Protein AF-A0A0T6UU77-F1 (afdb_monomer)

pLDDT: mean 70.63, std 15.79, range [31.64, 93.19]

Sequence (180 aa):
MKIDFDSFIAPESPDTALQSQDQANPRKPVRFTFSHCALWAVAMLSLTLNFYMLFDHSAARQIRLIEQHVKTLEKASSQQQLSLIYQEKLLASQHAAQLDSLFERKEYPDSNAQLGLMLREQEQDLRNIMATLKESMSEISNMIPGPRNWVSHYAEQLDGIERNSRNRDQALRKWETQAH

Solvent-accessible surface area (backbone atoms only — not comparable to full-atom values): 10847 Å² total; per-residue (Å²): 134,88,83,83,88,87,88,83,88,85,83,88,85,89,86,80,88,79,89,80,92,87,89,83,84,96,82,85,76,78,66,68,60,55,55,53,52,54,54,50,50,54,52,50,52,50,50,51,51,54,49,50,56,55,49,54,59,47,52,56,48,50,53,53,49,52,52,49,50,51,54,51,51,52,50,51,51,53,53,50,51,52,51,49,54,51,50,52,52,52,49,52,51,51,54,51,51,53,53,48,60,75,64,62,72,79,75,87,61,95,40,71,59,52,47,35,51,51,55,41,50,50,42,49,52,52,48,52,50,52,53,52,50,54,49,52,53,51,54,51,56,74,73,48,94,72,89,64,65,63,58,59,60,50,48,56,50,51,55,49,52,47,52,52,38,54,54,49,42,55,50,39,55,51,48,42,67,70,75,112

Foldseek 3Di:
DDDDDDDDDDDDDDDDDDDDDDDDDDDDDDPVVVVVVVVVVVVVVVVVVVVCVVVVVVVVVVVVVVVVVVVVVVVVVVVVVVVVVVVVVVVVVVVVVVVVVLVPDDDDDPALLVVLVNLLSNLVVLLVVLVVVLVVLVVVLVVDPDDSVVSVVVNVVSVVSNVVSVVVNVVSVVSSVVRD

Secondary structure (DSSP, 8-state):
-----------------------------THHHHHHHHHHHHHHHHHHHHHHHHHHHHHHHHHHHHHHHHHHHHHHHHHHHHHHHHHHHHHHHHHHHHHHHHH------SSHHHHHHHHHHHHHHHHHHHHHHHHHHHHHHHHS-S--HHHHHHHHHHHHHHHHHHHHHHHHHHHHHH--

Mean predicted aligned error: 20.21 Å

Structure (mmCIF, N/CA/C/O backbone):
data_AF-A0A0T6UU77-F1
#
_entry.id   AF-A0A0T6UU77-F1
#
loop_
_atom_site.group_PDB
_atom_site.id
_atom_site.type_symbol
_atom_site.label_atom_id
_atom_site.label_alt_id
_atom_site.label_comp_id
_atom_site.label_asym_id
_atom_site.label_entity_id
_atom_site.label_seq_id
_atom_site.pdbx_PDB_ins_code
_atom_site.Cartn_x
_atom_site.Cartn_y
_atom_site.Cartn_z
_atom_site.occupancy
_atom_site.B_iso_or_equiv
_atom_site.auth_seq_id
_atom_site.auth_comp_id
_atom_site.auth_asym_id
_atom_site.auth_atom_id
_atom_site.pdbx_PDB_model_num
ATOM 1 N N . MET A 1 1 ? 51.530 -25.548 -146.954 1.00 34.62 1 MET A N 1
ATOM 2 C CA . MET A 1 1 ? 52.450 -26.392 -147.744 1.00 34.62 1 MET A CA 1
ATOM 3 C C . MET A 1 1 ? 53.736 -25.610 -147.931 1.00 34.62 1 MET A C 1
ATOM 5 O O . MET A 1 1 ? 53.658 -24.631 -148.649 1.00 34.62 1 MET A O 1
ATOM 9 N N . LYS A 1 2 ? 54.833 -26.072 -147.297 1.00 31.64 2 LYS A N 1
ATOM 10 C CA . LYS A 1 2 ? 56.260 -25.778 -147.575 1.00 31.64 2 LYS A CA 1
ATOM 11 C C . LYS A 1 2 ? 56.702 -24.294 -147.529 1.00 31.64 2 LYS A C 1
ATOM 13 O O . LYS A 1 2 ? 56.009 -23.439 -148.037 1.00 31.64 2 LYS A O 1
ATOM 18 N N . ILE A 1 3 ? 57.851 -23.890 -147.006 1.00 32.62 3 ILE A N 1
ATOM 19 C CA . ILE A 1 3 ? 59.009 -24.530 -146.376 1.00 32.62 3 ILE A CA 1
ATOM 20 C C . ILE A 1 3 ? 59.643 -23.452 -145.487 1.00 32.62 3 ILE A C 1
ATOM 22 O O . ILE A 1 3 ? 59.443 -22.256 -145.679 1.00 32.62 3 ILE A O 1
ATOM 26 N N . ASP A 1 4 ? 60.352 -23.970 -144.508 1.00 36.16 4 ASP A N 1
ATOM 27 C CA . ASP A 1 4 ? 61.040 -23.357 -143.394 1.00 36.16 4 ASP A CA 1
ATOM 28 C C . ASP A 1 4 ? 62.448 -22.840 -143.776 1.00 36.16 4 ASP A C 1
ATOM 30 O O . ASP A 1 4 ? 62.993 -23.239 -144.805 1.00 36.16 4 ASP A O 1
ATOM 34 N N . PHE A 1 5 ? 63.031 -22.056 -142.864 1.00 38.69 5 PHE A N 1
ATOM 35 C CA . PHE A 1 5 ? 64.439 -21.633 -142.759 1.00 38.69 5 PHE A CA 1
ATOM 36 C C . PHE A 1 5 ? 65.022 -20.654 -143.793 1.00 38.69 5 PHE A C 1
ATOM 38 O O . PHE A 1 5 ? 65.359 -21.018 -144.913 1.00 38.69 5 PHE A O 1
ATOM 45 N N . ASP A 1 6 ? 65.367 -19.459 -143.302 1.00 38.28 6 ASP A N 1
ATOM 46 C CA . ASP A 1 6 ? 66.783 -19.095 -143.329 1.00 38.28 6 ASP A CA 1
ATOM 47 C C . ASP A 1 6 ? 67.203 -18.341 -142.062 1.00 38.28 6 ASP A C 1
ATOM 49 O O . ASP A 1 6 ? 66.540 -17.431 -141.562 1.00 38.28 6 ASP A O 1
ATOM 53 N N . SER A 1 7 ? 68.305 -18.826 -141.514 1.00 42.12 7 SER A N 1
ATOM 54 C CA . SER A 1 7 ? 68.944 -18.469 -140.258 1.00 42.12 7 SER A CA 1
ATOM 55 C C . SER A 1 7 ? 69.817 -17.224 -140.392 1.00 42.12 7 SER A C 1
ATOM 57 O O . SER A 1 7 ? 70.650 -17.158 -141.294 1.00 42.12 7 SER A O 1
ATOM 59 N N . PHE A 1 8 ? 69.752 -16.313 -139.419 1.00 37.84 8 PHE A N 1
ATOM 60 C CA . PHE A 1 8 ? 70.871 -15.412 -139.142 1.00 37.84 8 PHE A CA 1
ATOM 61 C C . PHE A 1 8 ? 71.102 -15.287 -137.632 1.00 37.84 8 PHE A C 1
ATOM 63 O O . PHE A 1 8 ? 70.247 -14.821 -136.883 1.00 37.84 8 PHE A O 1
ATOM 70 N N . ILE A 1 9 ? 72.267 -15.774 -137.208 1.00 39.44 9 ILE A N 1
ATOM 71 C CA . ILE A 1 9 ? 72.810 -15.760 -135.848 1.00 39.44 9 ILE A CA 1
ATOM 72 C C . ILE A 1 9 ? 73.635 -14.485 -135.656 1.00 39.44 9 ILE A C 1
ATOM 74 O O . ILE A 1 9 ? 74.506 -14.228 -136.481 1.00 39.44 9 ILE A O 1
ATOM 78 N N . ALA A 1 10 ? 73.441 -13.779 -134.535 1.00 42.88 10 ALA A N 1
ATOM 79 C CA . ALA A 1 10 ? 74.496 -13.146 -133.717 1.00 42.88 10 ALA A CA 1
ATOM 80 C C . ALA A 1 10 ? 73.892 -12.686 -132.352 1.00 42.88 10 ALA A C 1
ATOM 82 O O . ALA A 1 10 ? 72.670 -12.591 -132.262 1.00 42.88 10 ALA A O 1
ATOM 83 N N . PRO A 1 11 ? 74.676 -12.449 -131.278 1.00 46.34 11 PRO A N 1
ATOM 84 C CA . PRO A 1 11 ? 74.674 -13.319 -130.097 1.00 46.34 11 PRO A CA 1
ATOM 85 C C . PRO A 1 11 ? 74.434 -12.604 -128.744 1.00 46.34 11 PRO A C 1
ATOM 87 O O . PRO A 1 11 ? 74.362 -11.384 -128.667 1.00 46.34 11 PRO A O 1
ATOM 90 N N . GLU A 1 1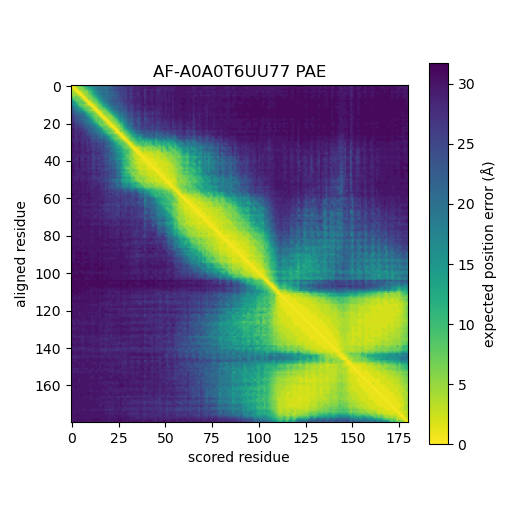2 ? 74.317 -13.434 -127.698 1.00 39.22 12 GLU A N 1
ATOM 91 C CA . GLU A 1 12 ? 74.636 -13.232 -126.268 1.00 39.22 12 GLU A CA 1
ATOM 92 C C . GLU A 1 12 ? 74.696 -11.813 -125.660 1.00 39.22 12 GLU A C 1
ATOM 94 O O . GLU A 1 12 ? 75.600 -11.030 -125.938 1.00 39.22 12 GLU A O 1
ATOM 99 N N . SER A 1 13 ? 73.910 -11.611 -124.593 1.00 41.72 13 SER A N 1
ATOM 100 C CA . SER A 1 13 ? 74.505 -11.278 -123.288 1.00 41.72 13 SER A CA 1
ATOM 101 C C . SER A 1 13 ? 73.659 -11.850 -122.133 1.00 41.72 13 SER A C 1
ATOM 103 O O . SER A 1 13 ? 72.434 -11.693 -122.163 1.00 41.72 13 SER A O 1
ATOM 105 N N . PRO A 1 14 ? 74.282 -12.507 -121.141 1.00 48.31 14 PRO A N 1
ATOM 106 C CA . PRO A 1 14 ? 73.631 -13.298 -120.102 1.00 48.31 14 PRO A CA 1
ATOM 107 C C . PRO A 1 14 ? 73.307 -12.451 -118.861 1.00 48.31 14 PRO A C 1
ATOM 109 O O . PRO A 1 14 ? 73.893 -11.396 -118.655 1.00 48.31 14 PRO A O 1
ATOM 112 N N . ASP A 1 15 ? 72.368 -12.901 -118.029 1.00 41.53 15 ASP A N 1
ATOM 113 C CA . ASP A 1 15 ? 72.713 -13.336 -116.668 1.00 41.53 15 ASP A CA 1
ATOM 114 C C . ASP A 1 15 ? 71.462 -13.685 -115.862 1.00 41.53 15 ASP A C 1
ATOM 116 O O . ASP A 1 15 ? 70.587 -12.879 -115.550 1.00 41.53 15 ASP A O 1
ATOM 120 N N . THR A 1 16 ? 71.402 -14.972 -115.552 1.00 44.19 16 THR A N 1
ATOM 121 C CA . THR A 1 16 ? 70.469 -15.598 -114.628 1.00 44.19 16 THR A CA 1
ATOM 122 C C . THR A 1 16 ? 71.122 -15.648 -113.248 1.00 44.19 16 THR A C 1
ATOM 124 O O . THR A 1 16 ? 72.329 -15.849 -113.156 1.00 44.19 16 THR A O 1
ATOM 127 N N . ALA A 1 17 ? 70.278 -15.638 -112.211 1.00 38.66 17 ALA A N 1
ATOM 128 C CA . ALA A 1 17 ? 70.557 -16.056 -110.830 1.00 38.66 17 ALA A CA 1
ATOM 129 C C . ALA A 1 17 ? 71.191 -14.956 -109.948 1.00 38.66 17 ALA A C 1
ATOM 131 O O . ALA A 1 17 ? 72.124 -14.275 -110.337 1.00 38.66 17 ALA A O 1
ATOM 132 N N . LEU A 1 18 ? 70.689 -14.681 -108.740 1.00 38.16 18 LEU A N 1
ATOM 133 C CA . LEU A 1 18 ? 70.597 -15.598 -107.600 1.00 38.16 18 LEU A CA 1
ATOM 134 C C . LEU A 1 18 ? 69.744 -14.993 -106.457 1.00 38.16 18 LEU A C 1
ATOM 136 O O . LEU A 1 18 ? 69.872 -13.807 -106.188 1.00 38.16 18 LEU A O 1
ATOM 140 N N . GLN A 1 19 ? 68.977 -15.862 -105.771 1.00 38.06 19 GLN A N 1
ATOM 141 C CA . GLN A 1 19 ? 68.774 -15.971 -104.299 1.00 38.06 19 GLN A CA 1
ATOM 142 C C . GLN A 1 19 ? 68.352 -14.718 -103.498 1.00 38.06 19 GLN A C 1
ATOM 144 O O . GLN A 1 19 ? 68.988 -13.681 -103.554 1.00 38.06 19 GLN A O 1
ATOM 149 N N . SER A 1 20 ? 67.323 -14.759 -102.645 1.00 41.25 20 SER A N 1
ATOM 150 C CA . SER A 1 20 ? 67.238 -15.553 -101.399 1.00 41.25 20 SER A CA 1
ATOM 151 C C . SER A 1 20 ? 65.799 -15.443 -100.827 1.00 41.25 20 SER A C 1
ATOM 153 O O . SER A 1 20 ? 65.168 -14.396 -100.912 1.00 41.25 20 SER A O 1
ATOM 155 N N . GLN A 1 21 ? 65.121 -16.543 -100.481 1.00 39.16 21 GLN A N 1
ATOM 156 C CA . GLN A 1 21 ? 65.063 -17.133 -99.131 1.00 39.16 21 GLN A CA 1
ATOM 157 C C . GLN A 1 21 ? 64.520 -16.171 -98.052 1.00 39.16 21 GLN A C 1
ATOM 159 O O . GLN A 1 21 ? 65.270 -15.325 -97.591 1.00 39.16 21 GLN A O 1
ATOM 164 N N . ASP A 1 22 ? 63.269 -16.357 -97.596 1.00 38.34 22 ASP A N 1
ATOM 165 C CA . ASP A 1 22 ? 63.012 -16.697 -96.182 1.00 38.34 22 ASP A CA 1
ATOM 166 C C . ASP A 1 22 ? 61.560 -17.159 -95.908 1.00 38.34 22 ASP A C 1
ATOM 168 O O . ASP A 1 22 ? 60.586 -16.573 -96.383 1.00 38.34 22 ASP A O 1
ATOM 172 N N . GLN A 1 23 ? 61.428 -18.220 -95.110 1.00 48.94 23 GLN A N 1
ATOM 173 C CA . GLN A 1 23 ? 60.185 -18.709 -94.504 1.00 48.94 23 GLN A CA 1
ATOM 174 C C . GLN A 1 23 ? 60.008 -18.047 -93.127 1.00 48.94 23 GLN A C 1
ATOM 176 O O . GLN A 1 23 ? 60.933 -18.129 -92.333 1.00 48.94 23 GLN A O 1
ATOM 181 N N . ALA A 1 24 ? 58.816 -17.547 -92.757 1.00 40.00 24 ALA A N 1
ATOM 182 C CA . ALA A 1 24 ? 58.363 -17.546 -91.347 1.00 40.00 24 ALA A CA 1
ATOM 183 C C . ALA A 1 24 ? 56.887 -17.119 -91.139 1.00 40.00 24 ALA A C 1
ATOM 185 O O . ALA A 1 24 ? 56.533 -15.948 -91.214 1.00 40.00 24 ALA A O 1
ATOM 186 N N . ASN A 1 25 ? 56.052 -18.115 -90.820 1.00 46.31 25 ASN A N 1
ATOM 187 C CA . ASN A 1 25 ? 55.058 -18.212 -89.729 1.00 46.31 25 ASN A CA 1
ATOM 188 C C . ASN A 1 25 ? 54.521 -16.920 -89.022 1.00 46.31 25 ASN A C 1
ATOM 190 O O . ASN A 1 25 ? 55.306 -16.125 -88.499 1.00 46.31 25 ASN A O 1
ATOM 194 N N . PRO A 1 26 ? 53.184 -16.762 -88.858 1.00 55.62 26 PRO A N 1
ATOM 195 C CA . PRO A 1 26 ? 52.558 -15.611 -88.195 1.00 55.62 26 PRO A CA 1
ATOM 196 C C . PRO A 1 26 ? 52.521 -15.716 -86.660 1.00 55.62 26 PRO A C 1
ATOM 198 O O . PRO A 1 26 ? 51.692 -16.435 -86.110 1.00 55.62 26 PRO A O 1
ATOM 201 N N . ARG A 1 27 ? 53.320 -14.924 -85.928 1.00 62.09 27 ARG A N 1
ATOM 202 C CA . ARG A 1 27 ? 53.072 -14.634 -84.493 1.00 62.09 27 ARG A CA 1
ATOM 203 C C . ARG A 1 27 ? 53.611 -13.267 -84.060 1.00 62.09 27 ARG A C 1
ATOM 205 O O . ARG A 1 27 ? 54.805 -13.145 -83.812 1.00 62.09 27 ARG A O 1
ATOM 212 N N . LYS A 1 28 ? 52.732 -12.267 -83.882 1.00 59.84 28 LYS A N 1
ATOM 213 C CA . LYS A 1 28 ? 52.983 -10.996 -83.153 1.00 59.84 28 LYS A CA 1
ATOM 214 C C . LYS A 1 28 ? 51.654 -10.444 -82.566 1.00 59.84 28 LYS A C 1
ATOM 216 O O . LYS A 1 28 ? 50.607 -10.730 -83.131 1.00 59.84 28 LYS A O 1
ATOM 221 N N . PRO A 1 29 ? 51.655 -9.692 -81.442 1.00 52.53 29 PRO A N 1
ATOM 222 C CA . PRO A 1 29 ? 51.768 -10.270 -80.100 1.00 52.53 29 PRO A CA 1
ATOM 223 C C . PRO A 1 29 ? 50.729 -9.708 -79.098 1.00 52.53 29 PRO A C 1
ATOM 225 O O . PRO A 1 29 ? 50.110 -8.670 -79.306 1.00 52.53 29 PRO A O 1
ATOM 228 N N . VAL A 1 30 ? 50.639 -10.384 -77.953 1.00 58.47 30 VAL A N 1
ATOM 229 C CA . VAL A 1 30 ? 49.822 -10.229 -76.724 1.00 58.47 30 VAL A CA 1
ATOM 230 C C . VAL A 1 30 ? 49.786 -8.812 -76.082 1.00 58.47 30 VAL A C 1
ATOM 232 O O . VAL A 1 30 ? 49.357 -8.639 -74.952 1.00 58.47 30 VAL A O 1
ATOM 235 N N . ARG A 1 31 ? 50.213 -7.742 -76.757 1.00 54.16 31 ARG A N 1
ATOM 236 C CA . ARG A 1 31 ? 50.354 -6.393 -76.170 1.00 54.16 31 ARG A CA 1
ATOM 237 C C . ARG A 1 31 ? 49.028 -5.658 -75.935 1.00 54.16 31 ARG A C 1
ATOM 239 O O . ARG A 1 31 ? 48.959 -4.829 -75.035 1.00 54.16 31 ARG A O 1
ATOM 246 N N . PHE A 1 32 ? 47.975 -5.973 -76.691 1.00 53.31 32 PHE A N 1
ATOM 247 C CA . PHE A 1 32 ? 46.676 -5.302 -76.546 1.00 53.31 32 PHE A CA 1
ATOM 248 C C . PHE A 1 32 ? 45.855 -5.823 -75.354 1.00 53.31 32 PHE A C 1
ATOM 250 O O . PHE A 1 32 ? 45.154 -5.050 -74.704 1.00 53.31 32 PHE A O 1
ATOM 257 N N . THR A 1 33 ? 45.977 -7.108 -75.008 1.00 60.84 33 THR A N 1
ATOM 258 C CA . THR A 1 33 ? 45.209 -7.722 -73.910 1.00 60.84 33 THR A CA 1
ATOM 259 C C . THR A 1 33 ? 45.733 -7.320 -72.530 1.00 60.84 33 THR A C 1
ATOM 261 O O . THR A 1 33 ? 44.936 -7.075 -71.625 1.00 60.84 33 THR A O 1
ATOM 264 N N . PHE A 1 34 ? 47.052 -7.154 -72.368 1.00 59.59 34 PHE A N 1
ATOM 265 C CA . PHE A 1 34 ? 47.638 -6.688 -71.103 1.00 59.59 34 PHE A CA 1
ATOM 266 C C . PHE A 1 34 ? 47.212 -5.259 -70.736 1.00 59.59 34 PHE A C 1
ATOM 268 O O . PHE A 1 34 ? 46.945 -4.986 -69.568 1.00 59.59 34 PHE A O 1
ATOM 275 N N . SER A 1 35 ? 47.090 -4.361 -71.720 1.00 64.94 35 SER A N 1
ATOM 276 C CA . SER A 1 35 ? 46.669 -2.972 -71.479 1.00 64.94 35 SER A CA 1
ATOM 277 C C . SER A 1 35 ? 45.224 -2.880 -70.976 1.00 64.94 35 SER A C 1
ATOM 279 O O . SER A 1 35 ? 44.948 -2.155 -70.021 1.00 64.94 35 SER A O 1
ATOM 281 N N . HIS A 1 36 ? 44.315 -3.671 -71.548 1.00 70.19 36 HIS A N 1
ATOM 282 C CA . HIS A 1 36 ? 42.921 -3.710 -71.104 1.00 70.19 36 HIS A CA 1
ATOM 283 C C . HIS A 1 36 ? 42.794 -4.316 -69.701 1.00 70.19 36 HIS A C 1
ATOM 285 O O . HIS A 1 36 ? 42.026 -3.813 -68.886 1.00 70.19 36 HIS A O 1
ATOM 291 N N . CYS A 1 37 ? 43.585 -5.344 -69.383 1.00 77.06 37 CYS A N 1
ATOM 292 C CA . CYS A 1 37 ? 43.590 -5.956 -68.054 1.00 77.06 37 CYS A CA 1
ATOM 293 C C . CYS A 1 37 ? 44.054 -4.969 -66.966 1.00 77.06 37 CYS A C 1
ATOM 295 O O . CYS A 1 37 ? 43.445 -4.887 -65.901 1.00 77.06 37 CYS A O 1
ATOM 297 N N . ALA A 1 38 ? 45.072 -4.153 -67.260 1.00 78.31 38 ALA A N 1
ATOM 298 C CA . ALA A 1 38 ? 45.536 -3.111 -66.345 1.00 78.31 38 ALA A CA 1
ATOM 299 C C . ALA A 1 38 ? 44.460 -2.039 -66.083 1.00 78.31 38 ALA A C 1
ATOM 301 O O . ALA A 1 38 ? 44.263 -1.636 -64.938 1.00 78.31 38 ALA A O 1
ATOM 302 N N . LEU A 1 39 ? 43.716 -1.621 -67.114 1.00 79.38 39 LEU A N 1
ATOM 303 C CA . LEU A 1 39 ? 42.614 -0.664 -66.960 1.00 79.38 39 LEU A CA 1
ATOM 304 C C . LEU A 1 39 ? 41.456 -1.235 -66.129 1.00 79.38 39 LEU A C 1
ATOM 306 O O . LEU A 1 39 ? 40.939 -0.549 -65.248 1.00 79.38 39 LEU A O 1
ATOM 310 N N . TRP A 1 40 ? 41.091 -2.500 -66.347 1.00 82.75 40 TRP A N 1
ATOM 311 C CA . TRP A 1 40 ? 40.072 -3.178 -65.541 1.00 82.75 40 TRP A CA 1
ATOM 312 C C . TRP A 1 40 ? 40.493 -3.348 -64.079 1.00 82.75 40 TRP A C 1
ATOM 314 O O . TRP A 1 40 ? 39.669 -3.157 -63.186 1.00 82.75 40 TRP A O 1
ATOM 324 N N . ALA A 1 41 ? 41.768 -3.644 -63.818 1.00 84.38 41 ALA A N 1
ATOM 325 C CA . ALA A 1 41 ? 42.291 -3.754 -62.460 1.00 84.38 41 ALA A CA 1
ATOM 326 C C . ALA A 1 41 ? 42.212 -2.417 -61.704 1.00 84.38 41 ALA A C 1
ATOM 328 O O . ALA A 1 41 ? 41.773 -2.388 -60.557 1.00 84.38 41 ALA A O 1
ATOM 329 N N . VAL A 1 42 ? 42.562 -1.301 -62.355 1.00 84.81 42 VAL A N 1
ATOM 330 C CA . VAL A 1 42 ? 42.453 0.042 -61.759 1.00 84.81 42 VAL A CA 1
ATOM 331 C C . VAL A 1 42 ? 40.992 0.427 -61.516 1.00 84.81 42 VAL A C 1
ATOM 333 O O . VAL A 1 42 ? 40.670 0.955 -60.452 1.00 84.81 42 VAL A O 1
ATOM 336 N N . ALA A 1 43 ? 40.093 0.125 -62.457 1.00 82.75 43 ALA A N 1
ATOM 337 C CA . ALA A 1 43 ? 38.665 0.385 -62.295 1.00 82.75 43 ALA A CA 1
ATOM 338 C C . ALA A 1 43 ? 38.068 -0.417 -61.125 1.00 82.75 43 ALA A C 1
ATOM 340 O O . ALA A 1 43 ? 37.369 0.151 -60.288 1.00 82.75 43 ALA A O 1
ATOM 341 N N . MET A 1 44 ? 38.401 -1.708 -61.012 1.00 85.38 44 MET A N 1
ATOM 342 C CA . MET A 1 44 ? 37.966 -2.557 -59.898 1.00 85.38 44 MET A CA 1
ATOM 343 C C . MET A 1 44 ? 38.526 -2.081 -58.562 1.00 85.38 44 MET A C 1
ATOM 345 O O . MET A 1 44 ? 37.784 -2.016 -57.589 1.00 85.38 44 MET A O 1
ATOM 349 N N . LEU A 1 45 ? 39.802 -1.692 -58.517 1.00 83.50 45 LEU A N 1
ATOM 350 C CA . LEU A 1 45 ? 40.418 -1.143 -57.311 1.00 83.50 45 LEU A CA 1
ATOM 351 C C . LEU A 1 45 ? 39.748 0.175 -56.886 1.00 83.50 45 LEU A C 1
ATOM 353 O O . LEU A 1 45 ? 39.509 0.399 -55.705 1.00 83.50 45 LEU A O 1
ATOM 357 N N . SER A 1 46 ? 39.395 1.035 -57.844 1.00 79.31 46 SER A N 1
ATOM 358 C CA . SER A 1 46 ? 38.671 2.279 -57.571 1.00 79.31 46 SER A CA 1
ATOM 359 C C . SER A 1 46 ? 37.254 2.014 -57.054 1.00 79.31 46 SER A C 1
ATOM 361 O O . SER A 1 46 ? 36.831 2.641 -56.083 1.00 79.31 46 SER A O 1
ATOM 363 N N . LEU A 1 47 ? 36.532 1.055 -57.644 1.00 79.12 47 LEU A N 1
ATOM 364 C CA . LEU A 1 47 ? 35.203 0.652 -57.179 1.00 79.12 47 LEU A CA 1
ATOM 365 C C . LEU A 1 47 ? 35.245 0.033 -55.780 1.00 79.12 47 LEU A C 1
ATOM 367 O O . LEU A 1 47 ? 34.407 0.383 -54.954 1.00 79.12 47 LEU A O 1
ATOM 371 N N . THR A 1 48 ? 36.213 -0.835 -55.482 1.00 79.25 48 THR A N 1
ATOM 372 C CA . THR A 1 48 ? 36.327 -1.462 -54.157 1.00 79.25 48 THR A CA 1
ATOM 373 C C . THR A 1 48 ? 36.717 -0.455 -53.080 1.00 79.25 48 THR A C 1
ATOM 375 O O . THR A 1 48 ? 36.122 -0.482 -52.007 1.00 79.25 48 THR A O 1
ATOM 378 N N . LEU A 1 49 ? 37.626 0.485 -53.364 1.00 77.50 49 LEU A N 1
ATOM 379 C CA . LEU A 1 49 ? 37.965 1.575 -52.440 1.00 77.50 49 LEU A CA 1
ATOM 380 C C . LEU A 1 49 ? 36.780 2.507 -52.179 1.00 77.50 49 LEU A C 1
ATOM 382 O O . LEU A 1 49 ? 36.508 2.838 -51.025 1.00 77.50 49 LEU A O 1
ATOM 386 N N . ASN A 1 50 ? 36.053 2.904 -53.229 1.00 75.00 50 ASN A N 1
A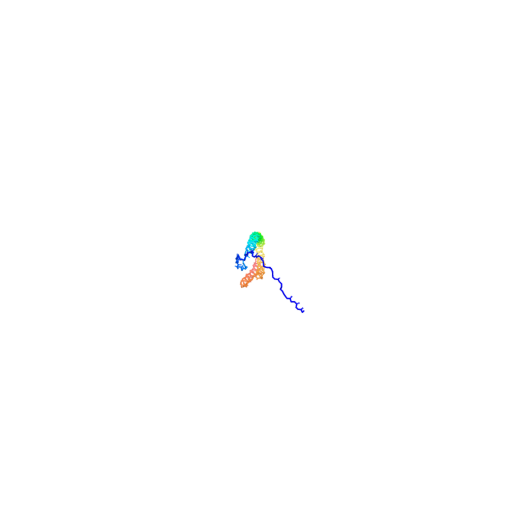TOM 387 C CA . ASN A 1 50 ? 34.856 3.730 -53.076 1.00 75.00 50 ASN A CA 1
ATOM 388 C C . ASN A 1 50 ? 33.766 2.988 -52.292 1.00 75.00 50 ASN A C 1
ATOM 390 O O . ASN A 1 50 ? 33.169 3.565 -51.388 1.00 75.00 50 ASN A O 1
ATOM 394 N N . PHE A 1 51 ? 33.540 1.705 -52.581 1.00 75.31 51 PHE A N 1
ATOM 395 C CA . PHE A 1 51 ? 32.557 0.882 -51.878 1.00 75.31 51 PHE A CA 1
ATOM 396 C C . PHE A 1 51 ? 32.927 0.685 -50.403 1.00 75.31 51 PHE A C 1
ATOM 398 O O . PHE A 1 51 ? 32.068 0.844 -49.540 1.00 75.31 51 PHE A O 1
ATOM 405 N N . TYR A 1 52 ? 34.203 0.424 -50.102 1.00 76.56 52 TYR A N 1
ATOM 406 C CA . TYR A 1 52 ? 34.711 0.279 -48.737 1.00 76.56 52 TYR A CA 1
ATOM 407 C C . TYR A 1 52 ? 34.547 1.575 -47.932 1.00 76.56 52 TYR A C 1
ATOM 409 O O . TYR A 1 52 ? 33.983 1.548 -46.844 1.00 76.56 52 TYR A O 1
ATOM 417 N N . MET A 1 53 ? 34.938 2.725 -48.494 1.00 67.44 53 MET A N 1
ATOM 418 C CA . MET A 1 53 ? 34.773 4.035 -47.848 1.00 67.44 53 MET A CA 1
ATOM 419 C C . MET A 1 53 ? 33.300 4.377 -47.576 1.00 67.44 53 MET A C 1
ATOM 421 O O . MET A 1 53 ? 32.974 4.911 -46.513 1.00 67.44 53 MET A O 1
ATOM 425 N N . LEU A 1 54 ? 32.402 4.068 -48.519 1.00 65.06 54 LEU A N 1
ATOM 426 C CA . LEU A 1 54 ? 30.976 4.385 -48.404 1.00 65.06 54 LEU A CA 1
ATOM 427 C C . LEU A 1 54 ? 30.263 3.463 -47.399 1.00 65.06 54 LEU A C 1
ATOM 429 O O . LEU A 1 54 ? 29.454 3.943 -46.601 1.00 65.06 54 LEU A O 1
ATOM 433 N N . PHE A 1 55 ? 30.597 2.166 -47.387 1.00 65.25 55 PHE A N 1
ATOM 434 C CA . PHE A 1 55 ? 30.056 1.207 -46.420 1.00 65.25 55 PHE A CA 1
ATOM 435 C C . PHE A 1 55 ? 30.584 1.450 -45.004 1.00 65.25 55 PHE A C 1
ATOM 437 O O . PHE A 1 55 ? 29.774 1.509 -44.080 1.00 65.25 55 PHE A O 1
ATOM 444 N N . ASP A 1 56 ? 31.883 1.693 -44.830 1.00 65.31 56 ASP A N 1
ATOM 445 C CA . ASP A 1 56 ? 32.505 1.923 -43.517 1.00 65.31 56 ASP A CA 1
ATOM 446 C C . ASP A 1 56 ? 31.948 3.193 -42.834 1.00 65.31 56 ASP A C 1
ATOM 448 O O . ASP A 1 56 ? 31.509 3.168 -41.681 1.00 65.31 56 ASP A O 1
ATOM 452 N N . HIS A 1 57 ? 31.788 4.293 -43.586 1.00 60.47 57 HIS A N 1
ATOM 453 C CA . HIS A 1 57 ? 31.157 5.519 -43.071 1.00 60.47 57 HIS A CA 1
ATOM 454 C C . HIS A 1 57 ? 29.642 5.405 -42.837 1.00 60.47 57 HIS A C 1
ATOM 456 O O . HIS A 1 57 ? 29.078 6.198 -42.073 1.00 60.47 57 HIS A O 1
ATOM 462 N N . SER A 1 58 ? 28.945 4.497 -43.525 1.00 63.41 58 SER A N 1
ATOM 463 C CA . SER A 1 58 ? 27.499 4.296 -43.342 1.00 63.41 58 SER A CA 1
ATOM 464 C C . SER A 1 58 ? 27.196 3.380 -42.152 1.00 63.41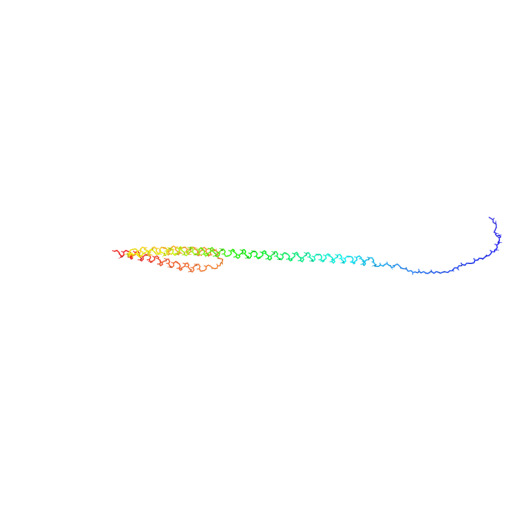 58 SER A C 1
ATOM 466 O O . SER A 1 58 ? 26.335 3.718 -41.339 1.00 63.41 58 SER A O 1
ATOM 468 N N . ALA A 1 59 ? 27.968 2.304 -41.975 1.00 64.62 59 ALA A N 1
ATOM 469 C CA . ALA A 1 59 ? 27.862 1.388 -40.845 1.00 64.62 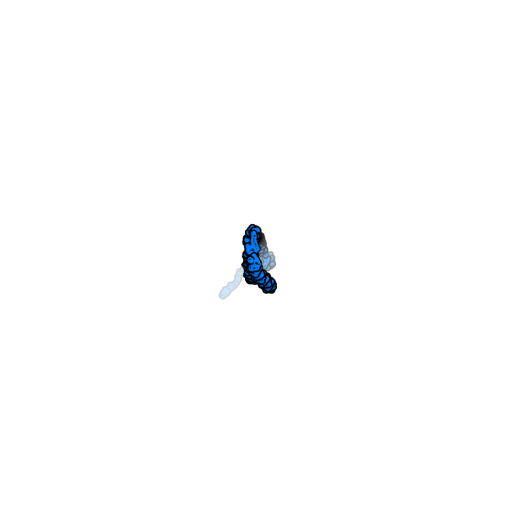59 ALA A CA 1
ATOM 470 C C . ALA A 1 59 ? 28.22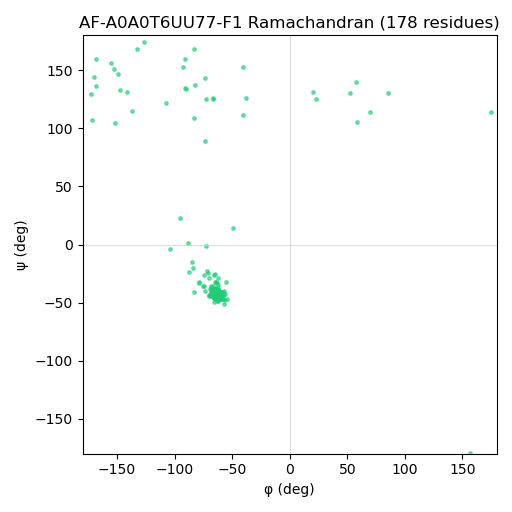9 2.088 -39.529 1.00 64.62 59 ALA A C 1
ATOM 472 O O . ALA A 1 59 ? 27.464 2.033 -38.567 1.00 64.62 59 ALA A O 1
ATOM 473 N N . ALA A 1 60 ? 29.326 2.856 -39.507 1.00 68.38 60 ALA A N 1
ATOM 474 C CA . ALA A 1 60 ? 29.710 3.639 -38.334 1.00 68.38 60 ALA A CA 1
ATOM 475 C C . ALA A 1 60 ? 28.658 4.702 -37.957 1.00 68.38 60 ALA A C 1
ATOM 477 O O . ALA A 1 60 ? 28.432 4.959 -36.773 1.00 68.38 60 ALA A O 1
ATOM 478 N N . ARG A 1 61 ? 27.974 5.310 -38.940 1.00 68.12 61 ARG A N 1
ATOM 479 C CA . ARG A 1 61 ? 26.872 6.255 -38.680 1.00 68.12 61 ARG A CA 1
ATOM 480 C C . ARG A 1 61 ? 25.630 5.567 -38.122 1.00 68.12 61 ARG A C 1
ATOM 482 O O . ARG A 1 61 ? 25.055 6.080 -37.169 1.00 68.12 61 ARG A O 1
ATOM 489 N N . GLN A 1 62 ? 25.234 4.419 -38.666 1.00 70.81 62 GLN A N 1
ATOM 490 C CA . GLN A 1 62 ? 24.080 3.668 -38.161 1.00 70.81 62 GLN A CA 1
ATOM 491 C C . GLN A 1 62 ? 24.313 3.145 -36.740 1.00 70.81 62 GLN A C 1
ATOM 493 O O . GLN A 1 62 ? 23.429 3.282 -35.900 1.00 70.81 62 GLN A O 1
ATOM 498 N N . ILE A 1 63 ? 25.515 2.641 -36.437 1.00 74.25 63 ILE A N 1
ATOM 499 C CA . ILE A 1 63 ? 25.882 2.201 -35.082 1.00 74.25 63 ILE A CA 1
ATOM 500 C C . ILE A 1 63 ? 25.782 3.367 -34.090 1.00 74.25 63 ILE A C 1
ATOM 502 O O . ILE A 1 63 ? 25.174 3.216 -33.034 1.00 74.25 63 ILE A O 1
ATOM 506 N N . ARG A 1 64 ? 26.289 4.556 -34.448 1.00 72.31 64 ARG A N 1
ATOM 507 C CA . ARG A 1 64 ? 26.180 5.758 -33.600 1.00 72.31 64 ARG A CA 1
ATOM 508 C C . ARG A 1 64 ? 24.734 6.211 -33.389 1.00 72.31 64 ARG A C 1
ATOM 510 O O . ARG A 1 64 ? 24.391 6.632 -32.290 1.00 72.31 64 ARG A O 1
ATOM 517 N N . LEU A 1 65 ? 23.890 6.122 -34.418 1.00 79.19 65 LEU A N 1
ATOM 518 C CA . LEU A 1 65 ? 22.466 6.453 -34.307 1.00 79.19 65 LEU A CA 1
ATOM 519 C C . LEU A 1 65 ? 21.734 5.469 -33.391 1.00 79.19 65 LEU A C 1
ATOM 521 O O . LEU A 1 65 ? 20.988 5.892 -32.514 1.00 79.19 65 LEU A O 1
ATOM 525 N N . ILE A 1 66 ? 21.981 4.167 -33.544 1.00 76.06 66 ILE A N 1
ATOM 526 C CA . ILE A 1 66 ? 21.404 3.133 -32.675 1.00 76.06 66 ILE A CA 1
ATOM 527 C C . ILE A 1 66 ? 21.858 3.343 -31.228 1.00 76.06 66 ILE A C 1
ATOM 529 O O . ILE A 1 66 ? 21.031 3.305 -30.323 1.00 76.06 66 ILE A O 1
ATOM 533 N N . GLU A 1 67 ? 23.138 3.639 -30.998 1.00 75.44 67 GLU A N 1
ATOM 534 C CA . GLU A 1 67 ? 23.668 3.929 -29.662 1.00 75.44 67 GLU A CA 1
ATOM 535 C C . GLU A 1 67 ? 22.999 5.163 -29.031 1.00 75.44 67 GLU A C 1
ATOM 537 O O . GLU A 1 67 ? 22.657 5.156 -27.847 1.00 75.44 67 GLU A O 1
ATOM 542 N N . GLN A 1 68 ? 22.755 6.213 -29.822 1.00 80.44 68 GLN A N 1
ATOM 543 C CA . GLN A 1 68 ? 22.006 7.386 -29.371 1.00 80.44 68 GLN A CA 1
ATOM 544 C C . GLN A 1 68 ? 20.558 7.038 -29.027 1.00 80.44 68 GLN A C 1
ATOM 546 O O . GLN A 1 68 ? 20.086 7.434 -27.963 1.00 80.44 68 GLN A O 1
ATOM 551 N N . HIS A 1 69 ? 19.874 6.263 -29.870 1.00 73.62 69 HIS A N 1
ATOM 552 C CA . HIS A 1 69 ? 18.513 5.815 -29.593 1.00 73.62 69 HIS A CA 1
ATOM 553 C C . HIS A 1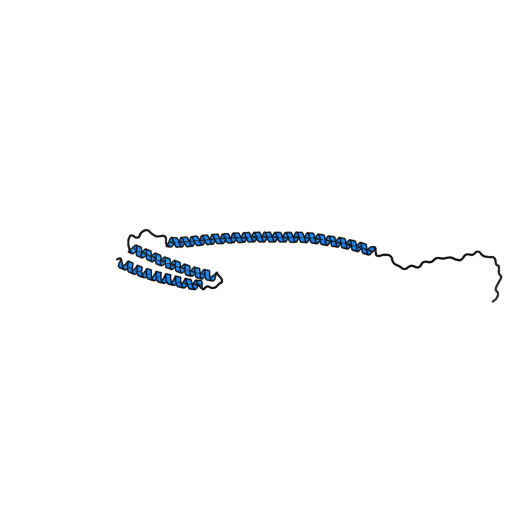 69 ? 18.445 4.971 -28.320 1.00 73.62 69 HIS A C 1
ATOM 555 O O . HIS A 1 69 ? 17.604 5.248 -27.472 1.00 73.62 69 HIS A O 1
ATOM 561 N N . VAL A 1 70 ? 19.356 4.014 -28.129 1.00 80.94 70 VAL A N 1
ATOM 562 C CA . VAL A 1 70 ? 19.425 3.200 -26.904 1.00 80.94 70 VAL A CA 1
ATOM 563 C C . VAL A 1 70 ? 19.620 4.087 -25.676 1.00 80.94 70 VAL A C 1
ATOM 565 O O . VAL A 1 70 ? 18.855 3.961 -24.727 1.00 80.94 70 VAL A O 1
ATOM 568 N N . LYS A 1 71 ? 20.544 5.055 -25.718 1.00 79.56 71 LYS A N 1
ATOM 569 C CA . LYS A 1 71 ? 20.754 6.010 -24.615 1.00 79.56 71 LYS A CA 1
ATOM 570 C C . LYS A 1 71 ? 19.516 6.862 -24.330 1.00 79.56 71 LYS A C 1
ATOM 572 O O . LYS A 1 71 ? 19.197 7.130 -23.172 1.00 79.56 71 LYS A O 1
ATOM 577 N N . THR A 1 72 ? 18.804 7.302 -25.367 1.00 80.38 72 THR A N 1
ATOM 578 C CA . THR A 1 72 ? 17.556 8.059 -25.209 1.00 80.38 72 THR A CA 1
ATOM 579 C C . THR A 1 72 ? 16.451 7.197 -24.604 1.00 80.38 72 THR A C 1
ATOM 581 O O . THR A 1 72 ? 15.769 7.659 -23.690 1.00 80.38 72 THR A O 1
ATOM 584 N N . LEU A 1 73 ? 16.293 5.954 -25.064 1.00 76.25 73 LEU A N 1
ATOM 585 C CA . LEU A 1 73 ? 15.317 5.013 -24.516 1.00 76.25 73 LEU A CA 1
ATOM 586 C C . LEU A 1 73 ? 15.643 4.636 -23.067 1.00 76.25 73 LEU A C 1
ATOM 588 O O . LEU A 1 73 ? 14.750 4.626 -22.228 1.00 76.25 73 LEU A O 1
ATOM 592 N N . GLU A 1 74 ? 16.909 4.382 -22.748 1.00 74.12 74 GLU A N 1
ATOM 593 C CA . GLU A 1 74 ? 17.368 4.058 -21.395 1.00 74.12 74 GLU A CA 1
ATOM 594 C C . GLU A 1 74 ? 17.112 5.220 -20.428 1.00 74.12 74 GLU A C 1
ATOM 596 O O . GLU A 1 74 ? 16.599 5.027 -19.321 1.00 74.12 74 GLU A O 1
ATOM 601 N N . LYS A 1 75 ? 17.372 6.454 -20.877 1.00 76.94 75 LYS A N 1
ATOM 602 C CA . LYS A 1 75 ? 17.053 7.665 -20.118 1.00 76.94 75 LYS A CA 1
ATOM 603 C C . LYS A 1 75 ? 15.547 7.830 -19.915 1.00 76.94 75 LYS A C 1
ATOM 605 O O . LYS A 1 75 ? 15.124 8.113 -18.797 1.00 76.94 75 LYS A O 1
ATOM 610 N N . ALA A 1 76 ? 14.745 7.635 -20.962 1.00 74.94 76 ALA A N 1
ATOM 611 C CA . ALA A 1 76 ? 13.289 7.714 -20.876 1.00 74.94 76 ALA A CA 1
ATOM 612 C C . ALA A 1 76 ? 12.718 6.646 -19.927 1.00 74.94 76 ALA A C 1
ATOM 614 O O . ALA A 1 76 ? 11.901 6.969 -19.069 1.00 74.94 76 ALA A O 1
ATOM 615 N N . SER A 1 77 ? 13.215 5.408 -20.007 1.00 71.12 77 SER A N 1
ATOM 616 C CA . SER A 1 77 ? 12.842 4.306 -19.114 1.00 71.12 77 SER A CA 1
ATOM 617 C C . SER A 1 77 ? 13.199 4.613 -17.659 1.00 71.12 77 SER A C 1
ATOM 619 O O . SER A 1 77 ? 12.366 4.455 -16.771 1.00 71.12 77 SER A O 1
ATOM 621 N N . SER A 1 78 ? 14.411 5.110 -17.405 1.00 72.44 78 SER A N 1
ATOM 622 C CA . SER A 1 78 ? 14.856 5.485 -16.054 1.00 72.44 78 SER A CA 1
ATOM 623 C C . SER A 1 78 ? 14.004 6.616 -15.475 1.00 72.44 78 SER A C 1
ATOM 625 O O . SER A 1 78 ? 13.613 6.593 -14.310 1.00 72.44 78 SER A O 1
ATOM 627 N N . GLN A 1 79 ? 13.667 7.602 -16.304 1.00 77.31 79 GLN A N 1
ATOM 628 C CA . GLN A 1 79 ? 12.826 8.725 -15.906 1.00 77.31 79 GLN A CA 1
ATOM 629 C C . GLN A 1 79 ? 11.381 8.286 -15.624 1.00 77.31 79 GLN A C 1
ATOM 631 O O . GLN A 1 79 ? 10.772 8.752 -14.661 1.00 77.31 79 GLN A O 1
ATOM 636 N N . GLN A 1 80 ? 10.856 7.345 -16.408 1.00 69.25 80 GLN A N 1
ATOM 637 C CA . GLN A 1 80 ? 9.541 6.758 -16.179 1.00 69.25 80 GLN A CA 1
ATOM 638 C C . GLN A 1 80 ? 9.513 5.926 -14.888 1.00 69.25 80 GLN A C 1
ATOM 640 O O . GLN A 1 80 ? 8.591 6.083 -14.090 1.00 69.25 80 GLN A O 1
ATOM 645 N N . GLN A 1 81 ? 10.548 5.126 -14.617 1.00 70.88 81 GLN A N 1
ATOM 646 C CA . GLN A 1 81 ? 10.680 4.387 -13.356 1.00 70.88 81 GLN A CA 1
ATOM 647 C C . GLN A 1 81 ? 10.708 5.322 -12.143 1.00 70.88 81 GLN A C 1
ATOM 649 O O . GLN A 1 81 ? 9.998 5.083 -11.170 1.00 70.88 81 GLN A O 1
ATOM 654 N N . LEU A 1 82 ? 11.450 6.430 -12.213 1.00 75.81 82 LEU A N 1
ATOM 655 C CA . LEU A 1 82 ? 11.467 7.427 -11.139 1.00 75.81 82 LEU A CA 1
ATOM 656 C C . LEU A 1 82 ? 10.092 8.065 -10.912 1.00 75.81 82 LEU A C 1
ATOM 658 O O . LEU A 1 82 ? 9.706 8.288 -9.766 1.00 75.81 82 LEU A O 1
ATOM 662 N N . SER A 1 83 ? 9.338 8.334 -11.982 1.00 66.12 83 SER A N 1
ATOM 663 C CA . SER A 1 83 ? 7.980 8.876 -11.861 1.00 66.12 83 SER A CA 1
ATOM 664 C C . SER A 1 83 ? 7.009 7.889 -11.204 1.00 66.12 83 SER A C 1
ATOM 666 O O . SER A 1 83 ? 6.209 8.303 -10.366 1.00 66.12 83 SER A O 1
ATOM 668 N N . LEU A 1 84 ? 7.135 6.592 -11.509 1.00 74.19 84 LEU A N 1
ATOM 669 C CA . LEU A 1 84 ? 6.346 5.532 -10.878 1.00 74.19 84 LEU A CA 1
ATOM 670 C C . LEU A 1 84 ? 6.687 5.402 -9.393 1.00 74.19 84 LEU A C 1
ATOM 672 O O . LEU A 1 84 ? 5.782 5.422 -8.567 1.00 74.19 84 LEU A O 1
ATOM 676 N N . ILE A 1 85 ? 7.977 5.387 -9.042 1.00 75.50 85 ILE A N 1
ATOM 677 C CA . ILE A 1 85 ? 8.433 5.353 -7.643 1.00 75.50 85 ILE A CA 1
ATOM 678 C C . ILE A 1 85 ? 7.908 6.568 -6.868 1.00 75.50 85 ILE A C 1
ATOM 680 O O . ILE A 1 85 ? 7.492 6.456 -5.715 1.00 75.50 85 ILE A O 1
ATOM 684 N N . TYR A 1 86 ? 7.914 7.748 -7.490 1.00 68.44 86 TYR A N 1
ATOM 685 C CA . TYR A 1 86 ? 7.395 8.960 -6.865 1.00 68.44 86 TYR A CA 1
ATOM 686 C C . TYR A 1 86 ? 5.882 8.881 -6.622 1.00 68.44 86 TYR A C 1
ATOM 688 O O . TYR A 1 86 ? 5.423 9.226 -5.534 1.00 68.44 86 TYR A O 1
ATOM 696 N N . GLN A 1 87 ? 5.115 8.394 -7.600 1.00 72.38 87 GLN A N 1
ATOM 697 C CA . GLN A 1 87 ? 3.670 8.195 -7.458 1.00 72.38 87 GLN A CA 1
ATOM 698 C C . GLN A 1 87 ? 3.332 7.133 -6.410 1.00 72.38 87 GLN A C 1
ATOM 700 O O . GLN A 1 87 ? 2.460 7.365 -5.578 1.00 72.38 87 GLN A O 1
ATOM 705 N N . GLU A 1 88 ? 4.049 6.011 -6.401 1.00 72.00 88 GLU A N 1
ATOM 706 C CA . GLU A 1 88 ? 3.883 4.939 -5.419 1.00 72.00 88 GLU A CA 1
ATOM 707 C C . GLU A 1 88 ? 4.169 5.443 -4.002 1.00 72.00 88 GLU A C 1
ATOM 709 O O . GLU A 1 88 ? 3.387 5.206 -3.084 1.00 72.00 88 GLU A O 1
ATOM 714 N N . LYS A 1 89 ? 5.227 6.245 -3.828 1.00 70.38 89 LYS A N 1
ATOM 715 C CA . LYS A 1 89 ? 5.530 6.894 -2.548 1.00 70.38 89 LYS A CA 1
ATOM 716 C C . LYS A 1 89 ? 4.425 7.860 -2.118 1.00 70.38 89 LYS A C 1
ATOM 718 O O . LYS A 1 89 ? 4.093 7.912 -0.934 1.00 70.38 89 LYS A O 1
ATOM 723 N N . LEU A 1 90 ? 3.858 8.620 -3.057 1.00 67.75 90 LEU A N 1
ATOM 724 C CA . LEU A 1 90 ? 2.768 9.552 -2.770 1.00 67.75 90 LEU A CA 1
ATOM 725 C C . LEU A 1 90 ? 1.502 8.801 -2.338 1.00 67.75 90 LEU A C 1
ATOM 727 O O . LEU A 1 90 ? 0.905 9.152 -1.324 1.00 67.75 90 LEU A O 1
ATOM 731 N N . LEU A 1 91 ? 1.137 7.735 -3.053 1.00 71.69 91 LEU A N 1
ATOM 732 C CA . LEU A 1 91 ? 0.004 6.875 -2.715 1.00 71.69 91 LEU A CA 1
ATOM 733 C C . LEU A 1 91 ? 0.211 6.197 -1.361 1.00 71.69 91 LEU A C 1
ATOM 735 O O . LEU A 1 91 ? -0.650 6.306 -0.495 1.00 71.69 91 LEU A O 1
ATOM 739 N N . ALA A 1 92 ? 1.374 5.588 -1.127 1.00 68.94 92 ALA A N 1
ATOM 740 C CA . ALA A 1 92 ? 1.705 4.980 0.158 1.00 68.94 92 ALA A CA 1
ATOM 741 C C . ALA A 1 92 ? 1.616 5.995 1.309 1.00 68.94 92 ALA A C 1
ATOM 743 O O . ALA A 1 92 ? 1.088 5.671 2.368 1.00 68.94 92 ALA A O 1
ATOM 744 N N . SER A 1 93 ? 2.068 7.238 1.096 1.00 64.00 93 SER A N 1
ATOM 745 C CA . SER A 1 93 ? 1.948 8.300 2.101 1.00 64.00 93 SER A CA 1
ATOM 746 C C . SER A 1 93 ? 0.503 8.741 2.346 1.00 64.00 93 SER A C 1
ATOM 748 O O . SER A 1 93 ? 0.144 9.004 3.488 1.00 64.00 93 SER A O 1
ATOM 750 N N . GLN A 1 94 ? -0.344 8.772 1.311 1.00 68.12 94 GLN A N 1
ATOM 751 C CA . GLN A 1 94 ? -1.768 9.079 1.464 1.00 68.12 94 GLN A CA 1
ATOM 752 C C . GLN A 1 94 ? -2.508 7.958 2.192 1.00 68.12 94 GLN A C 1
ATOM 754 O O . GLN A 1 94 ? -3.276 8.239 3.104 1.00 68.12 94 GLN A O 1
ATOM 759 N N . HIS A 1 95 ? -2.236 6.699 1.851 1.00 64.75 95 HIS A N 1
ATOM 760 C CA . HIS A 1 95 ? -2.807 5.549 2.549 1.00 64.75 95 HIS A CA 1
ATOM 761 C C . HIS A 1 95 ? -2.336 5.478 4.006 1.00 64.75 95 HIS A C 1
ATOM 763 O O . HIS A 1 95 ? -3.144 5.216 4.894 1.00 64.75 95 HIS A O 1
ATOM 769 N N . ALA A 1 96 ? -1.059 5.768 4.273 1.00 64.06 96 ALA A N 1
ATOM 770 C CA . ALA A 1 96 ? -0.533 5.856 5.632 1.00 64.06 96 ALA A CA 1
ATOM 771 C C . ALA A 1 96 ? -1.187 6.996 6.423 1.00 64.06 96 ALA A C 1
ATOM 773 O O . ALA A 1 96 ? -1.591 6.773 7.554 1.00 64.06 96 ALA A O 1
ATOM 774 N N . ALA A 1 97 ? -1.358 8.179 5.827 1.00 61.84 97 ALA A N 1
ATOM 775 C CA . ALA A 1 97 ? -2.033 9.306 6.471 1.00 61.84 97 ALA A CA 1
ATOM 776 C C . ALA A 1 97 ? -3.529 9.040 6.711 1.00 61.84 97 ALA A C 1
ATOM 778 O O . ALA A 1 97 ? -4.069 9.439 7.736 1.00 61.84 97 ALA A O 1
ATOM 779 N N . GLN A 1 98 ? -4.201 8.333 5.798 1.00 63.47 98 GLN A N 1
ATOM 780 C CA . GLN A 1 98 ? -5.579 7.883 5.99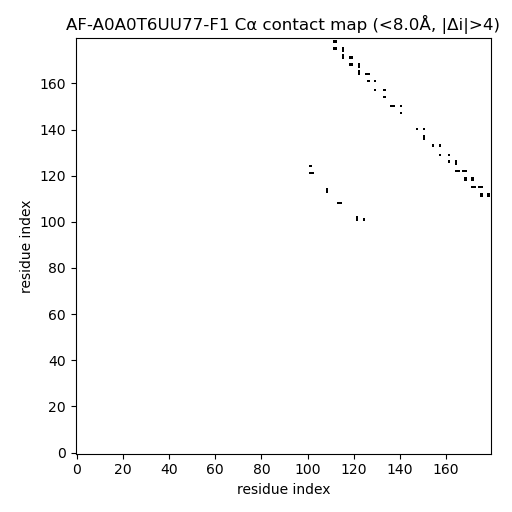9 1.00 63.47 98 GLN A CA 1
ATOM 781 C C . GLN A 1 98 ? -5.675 6.906 7.171 1.00 63.47 98 GLN A C 1
ATOM 783 O O . GLN A 1 98 ? -6.539 7.075 8.024 1.00 63.47 98 GLN A O 1
ATOM 788 N N . LEU A 1 99 ? -4.768 5.930 7.251 1.00 64.31 99 LEU A N 1
ATOM 789 C CA . LEU A 1 99 ? -4.682 5.018 8.391 1.00 64.31 99 LEU A CA 1
ATOM 790 C C . LEU A 1 99 ? -4.414 5.779 9.692 1.00 64.31 99 LEU A C 1
ATOM 792 O O . LEU A 1 99 ? -5.108 5.546 10.671 1.00 64.31 99 LEU A O 1
ATOM 796 N N . ASP A 1 100 ? -3.468 6.716 9.689 1.00 63.88 100 ASP A N 1
ATOM 797 C CA . ASP A 1 100 ? -3.121 7.515 10.867 1.00 63.88 100 ASP A CA 1
ATOM 798 C C . ASP A 1 100 ? -4.316 8.354 11.337 1.00 63.88 100 ASP A C 1
ATOM 800 O O . ASP A 1 100 ? -4.643 8.352 12.518 1.00 63.88 100 ASP A O 1
ATOM 804 N N . SER A 1 101 ? -5.072 8.946 10.405 1.00 60.34 101 SER A N 1
ATOM 805 C CA . SER A 1 101 ? -6.290 9.703 10.718 1.00 60.34 101 SER A CA 1
ATOM 806 C C . SER A 1 101 ? -7.431 8.851 11.292 1.00 60.34 101 SER A C 1
ATOM 808 O O . SER A 1 101 ? -8.244 9.369 12.052 1.00 60.34 101 SER A O 1
ATOM 810 N N . LEU A 1 102 ? -7.485 7.546 10.987 1.00 59.19 102 LEU A N 1
ATOM 811 C CA . LEU A 1 102 ? -8.421 6.611 11.634 1.00 59.19 102 LEU A CA 1
ATOM 812 C C . LEU A 1 102 ? -8.021 6.323 13.091 1.00 59.19 102 LEU A C 1
ATOM 814 O O . LEU A 1 102 ? -8.858 5.941 13.904 1.00 59.19 102 LEU A O 1
ATOM 818 N N . PHE A 1 103 ? -6.748 6.518 13.440 1.00 61.06 103 PHE A N 1
ATOM 819 C CA . PHE A 1 103 ? -6.232 6.336 14.797 1.00 61.06 103 PHE A CA 1
ATOM 820 C C . PHE A 1 103 ? -5.982 7.661 15.536 1.00 61.06 103 PHE A C 1
ATOM 822 O O . PHE A 1 103 ? -5.657 7.638 16.730 1.00 61.06 103 PHE A O 1
ATOM 829 N N . GLU A 1 104 ? -6.165 8.808 14.870 1.00 58.06 104 GLU A N 1
ATOM 830 C CA . GLU A 1 104 ? -5.944 10.142 15.425 1.00 58.06 104 GLU A CA 1
ATOM 831 C C . GLU A 1 104 ? -7.062 10.510 16.417 1.00 58.06 104 GLU A C 1
ATOM 833 O O . GLU A 1 104 ? -8.133 11.038 16.123 1.00 58.06 104 GLU A O 1
ATOM 838 N N . ARG A 1 105 ? -6.765 10.105 17.648 1.00 56.38 105 ARG A N 1
ATOM 839 C CA . ARG A 1 105 ? -7.462 10.229 18.926 1.00 56.38 105 ARG A CA 1
ATOM 840 C C . ARG A 1 105 ? -8.192 11.564 19.154 1.00 56.38 105 ARG A C 1
ATOM 842 O O . ARG A 1 105 ? -7.570 12.619 19.233 1.00 56.38 105 ARG A O 1
ATOM 849 N N . LYS A 1 106 ? -9.490 11.477 19.476 1.00 52.84 106 LYS A N 1
ATOM 850 C CA . LYS A 1 106 ? -10.196 12.489 20.282 1.00 52.84 106 LYS A CA 1
ATOM 851 C C . LYS A 1 106 ? -9.793 12.388 21.758 1.00 52.84 106 LYS A C 1
ATOM 853 O O . LYS A 1 106 ? -9.543 11.302 22.277 1.00 52.84 106 LYS A O 1
ATOM 858 N N . GLU A 1 107 ? -9.706 13.560 22.373 1.00 54.19 107 GLU A N 1
ATOM 859 C CA . GLU A 1 107 ? -9.370 13.868 23.766 1.00 54.19 107 GLU A CA 1
ATOM 860 C C . GLU A 1 107 ? -9.977 12.930 24.821 1.00 54.19 107 GLU A C 1
ATOM 862 O O . GLU A 1 107 ? -11.029 12.329 24.618 1.00 54.19 107 GLU A O 1
ATOM 867 N N . TYR A 1 108 ? -9.271 12.830 25.954 1.00 51.72 108 TYR A N 1
ATOM 868 C CA . TYR A 1 108 ? -9.560 11.974 27.106 1.00 51.72 108 TYR A CA 1
ATOM 869 C C . TYR A 1 108 ? -11.060 11.919 27.451 1.00 51.72 108 TYR A C 1
ATOM 871 O O . TYR A 1 108 ? -11.609 12.913 27.920 1.00 51.72 108 TYR A O 1
ATOM 879 N N . PRO A 1 109 ? -11.727 10.772 27.251 1.00 57.16 109 PRO A N 1
ATOM 880 C CA . PRO A 1 109 ? -13.129 10.619 27.620 1.00 57.16 109 PRO A CA 1
ATOM 881 C C . PRO A 1 109 ? -13.308 10.679 29.143 1.00 57.16 109 PRO A C 1
ATOM 883 O O . PRO A 1 109 ? -12.712 9.894 29.879 1.00 57.16 109 PRO A O 1
ATOM 886 N N . ASP A 1 110 ? -14.186 11.570 29.602 1.00 62.06 110 ASP A N 1
ATOM 887 C CA . ASP A 1 110 ? -14.499 11.811 31.022 1.00 62.06 110 ASP A CA 1
ATOM 888 C C . ASP A 1 110 ? -15.324 10.675 31.672 1.00 62.06 110 ASP A C 1
ATOM 890 O O . ASP A 1 110 ? -15.662 10.728 32.855 1.00 62.06 110 ASP A O 1
ATOM 894 N N . SER A 1 111 ? -15.693 9.634 30.914 1.00 68.94 111 SER A N 1
ATOM 895 C CA . SER A 1 111 ? -16.568 8.552 31.380 1.00 68.94 111 SER A CA 1
ATOM 896 C C . SER A 1 111 ? -16.274 7.205 30.713 1.00 68.94 111 SER A C 1
ATOM 898 O O . SER A 1 111 ? -15.963 7.131 29.522 1.00 68.94 111 SER A O 1
ATOM 900 N N . ASN A 1 112 ? -16.474 6.118 31.468 1.00 72.19 112 ASN A N 1
ATOM 901 C CA . ASN A 1 112 ? -16.374 4.733 30.993 1.00 72.19 112 ASN A CA 1
ATOM 902 C C . ASN A 1 112 ? -17.289 4.448 29.787 1.00 72.19 112 ASN A C 1
ATOM 904 O O . ASN A 1 112 ? -16.913 3.679 28.906 1.00 72.19 112 ASN A O 1
ATOM 908 N N . ALA A 1 113 ? -18.450 5.104 29.698 1.00 72.25 113 ALA A N 1
ATOM 909 C CA . ALA A 1 113 ? -19.345 4.968 28.547 1.00 72.25 113 ALA A CA 1
ATOM 910 C C . ALA A 1 113 ? -18.735 5.575 27.269 1.00 72.25 113 ALA A C 1
ATOM 912 O O . ALA A 1 113 ? -18.791 4.973 26.199 1.00 72.25 113 ALA A O 1
ATOM 913 N N . GLN A 1 114 ? -18.077 6.734 27.380 1.00 75.44 114 GLN A N 1
ATOM 914 C CA . GLN A 1 114 ? -17.388 7.369 26.250 1.00 75.44 114 GLN A CA 1
ATOM 915 C C . GLN A 1 114 ? -16.150 6.567 25.819 1.00 75.44 114 GLN A C 1
ATOM 917 O O . GLN A 1 114 ? -15.922 6.401 24.622 1.00 75.44 114 GLN A O 1
ATOM 922 N N . LEU A 1 115 ? -15.402 5.997 26.774 1.00 78.94 115 LEU A N 1
ATOM 923 C CA . LEU A 1 115 ? -14.334 5.027 26.490 1.00 78.94 115 LEU A CA 1
ATOM 924 C C . LEU A 1 115 ? -14.868 3.806 25.733 1.00 78.94 115 LEU A C 1
ATOM 926 O O . LEU A 1 115 ? -14.249 3.360 24.771 1.00 78.94 115 LEU A O 1
ATOM 930 N N . GLY A 1 116 ? -16.021 3.274 26.146 1.00 80.31 116 GLY A N 1
ATOM 931 C CA . GLY A 1 116 ? -16.659 2.131 25.496 1.00 80.31 116 GLY A CA 1
ATOM 932 C C . GLY A 1 116 ? -17.032 2.421 24.048 1.00 80.31 116 GLY A C 1
ATOM 933 O O . GLY A 1 116 ? -16.715 1.627 23.166 1.00 80.31 116 GLY A O 1
ATOM 934 N N . LEU A 1 117 ? -17.635 3.582 23.789 1.00 82.69 117 LEU A N 1
ATOM 935 C CA . LEU A 1 117 ? -17.971 4.021 22.435 1.00 82.69 117 LEU A CA 1
ATOM 936 C C . LEU A 1 117 ? -16.722 4.194 21.562 1.00 82.69 117 LEU A C 1
ATOM 938 O O . LEU A 1 117 ? -16.687 3.658 20.457 1.00 82.69 117 LEU A O 1
ATOM 942 N N . MET A 1 118 ? -15.682 4.853 22.080 1.00 82.12 118 MET A N 1
ATOM 943 C CA . MET A 1 118 ? -14.418 5.055 21.364 1.00 82.12 118 MET A CA 1
ATOM 944 C C . MET A 1 118 ? -13.738 3.725 21.016 1.00 82.12 118 MET A C 1
ATOM 946 O O . MET A 1 118 ? -13.320 3.514 19.882 1.00 82.12 118 MET A O 1
ATOM 950 N N . LEU A 1 119 ? -13.641 2.795 21.970 1.00 85.00 119 LEU A N 1
ATOM 951 C CA . LEU A 1 119 ? -13.028 1.488 21.724 1.00 85.00 119 LEU A CA 1
ATOM 952 C C . LEU A 1 119 ? -13.818 0.682 20.687 1.00 85.00 119 LEU A C 1
ATOM 954 O O . LEU A 1 119 ? -13.238 -0.062 19.903 1.00 85.00 119 LEU A O 1
ATOM 958 N N . ARG A 1 120 ? -15.141 0.842 20.641 1.00 86.38 120 ARG A N 1
ATOM 959 C CA . ARG A 1 120 ? -15.982 0.173 19.643 1.00 86.38 120 ARG A CA 1
ATOM 960 C C . ARG A 1 120 ? -15.868 0.790 18.254 1.00 86.38 120 ARG A C 1
ATOM 962 O O . ARG A 1 120 ? -15.888 0.042 17.277 1.00 86.38 120 ARG A O 1
ATOM 969 N N . GLU A 1 121 ? -15.715 2.109 18.168 1.00 85.69 121 GLU A N 1
ATOM 970 C CA . GLU A 1 121 ? -15.361 2.811 16.929 1.00 85.69 121 GLU A CA 1
ATOM 971 C C . GLU A 1 121 ? -14.016 2.296 16.396 1.00 85.69 121 GLU A C 1
ATOM 973 O O . GLU A 1 121 ? -13.944 1.838 15.260 1.00 85.69 121 GLU A O 1
ATOM 978 N N . GLN A 1 122 ? -13.004 2.170 17.259 1.00 85.62 122 GLN A N 1
ATOM 979 C CA . GLN A 1 122 ? -11.710 1.588 16.881 1.00 85.62 122 GLN A CA 1
ATOM 980 C C . GLN A 1 122 ? -11.811 0.137 16.398 1.00 85.62 122 GLN A C 1
ATOM 982 O O . GLN A 1 122 ? -11.157 -0.246 15.429 1.00 85.62 122 GLN A O 1
ATOM 987 N N . GLU A 1 123 ? -12.631 -0.698 17.044 1.00 87.31 123 GLU A N 1
ATOM 988 C CA . GLU A 1 123 ? -12.865 -2.064 16.563 1.00 87.31 123 GLU A CA 1
ATOM 989 C C . GLU A 1 123 ? -13.569 -2.074 15.199 1.00 87.31 123 GLU A C 1
ATOM 991 O O . GLU A 1 123 ? -13.344 -2.976 14.391 1.00 87.31 123 GLU A O 1
ATOM 996 N N . GLN A 1 124 ? -14.434 -1.098 14.921 1.00 87.44 124 GLN A N 1
ATOM 997 C CA . GLN A 1 124 ? -15.063 -0.940 13.614 1.00 87.44 124 GLN A CA 1
ATOM 998 C C . GLN A 1 124 ? -14.059 -0.505 12.546 1.00 87.44 124 GLN A C 1
ATOM 1000 O O . GLN A 1 124 ? -14.032 -1.114 11.475 1.00 87.44 124 GLN A O 1
ATOM 1005 N N . ASP A 1 125 ? -13.199 0.459 12.852 1.00 82.12 125 ASP A N 1
ATOM 1006 C CA . ASP A 1 125 ? -12.159 0.919 11.933 1.00 82.12 125 ASP A CA 1
ATOM 1007 C C . ASP A 1 125 ? -11.144 -0.181 11.639 1.00 82.12 125 ASP A C 1
ATOM 1009 O O . ASP A 1 125 ? -10.811 -0.417 10.477 1.00 82.12 125 ASP A O 1
ATOM 1013 N N . LEU A 1 126 ? -10.749 -0.956 12.655 1.00 85.94 126 LEU A N 1
ATOM 1014 C CA . LEU A 1 126 ? -9.912 -2.137 12.465 1.00 85.94 126 LEU A CA 1
ATOM 1015 C C . LEU A 1 126 ? -10.540 -3.104 11.451 1.00 85.94 126 LEU A C 1
ATOM 1017 O O . LEU A 1 126 ? -9.855 -3.552 10.535 1.00 85.94 126 LEU A O 1
ATOM 1021 N N . ARG A 1 127 ? -11.840 -3.407 11.563 1.00 88.31 127 ARG A N 1
ATOM 1022 C CA . ARG A 1 127 ? -12.527 -4.291 10.600 1.00 88.31 127 ARG A CA 1
ATOM 1023 C C . ARG A 1 127 ? -12.556 -3.707 9.188 1.00 88.31 127 ARG A C 1
ATOM 1025 O O . ARG A 1 127 ? -12.344 -4.453 8.235 1.00 88.31 127 ARG A O 1
ATOM 1032 N N . ASN A 1 128 ? -12.772 -2.400 9.048 1.00 86.31 128 ASN A N 1
ATOM 1033 C CA . ASN A 1 128 ? -12.756 -1.723 7.748 1.00 86.31 128 ASN A CA 1
ATOM 1034 C C . ASN A 1 128 ? -11.369 -1.793 7.089 1.00 86.31 128 ASN A C 1
ATOM 1036 O O . ASN A 1 128 ? -11.254 -2.086 5.896 1.00 86.31 128 ASN A O 1
ATOM 1040 N N . ILE A 1 129 ? -10.308 -1.593 7.875 1.00 84.25 129 ILE A N 1
ATOM 1041 C CA . ILE A 1 129 ? -8.923 -1.723 7.412 1.00 84.25 129 ILE A CA 1
ATOM 1042 C C . ILE A 1 129 ? -8.634 -3.169 6.994 1.00 84.25 129 ILE A C 1
ATOM 1044 O O . ILE A 1 129 ? -8.078 -3.388 5.921 1.00 84.25 129 ILE A O 1
ATOM 1048 N N . MET A 1 130 ? -9.039 -4.166 7.790 1.00 85.06 130 MET A N 1
ATOM 1049 C CA . MET A 1 130 ? -8.827 -5.580 7.447 1.00 85.06 130 MET A CA 1
ATOM 1050 C C . MET A 1 130 ? -9.565 -5.982 6.164 1.00 85.06 130 MET A C 1
ATOM 1052 O O . MET A 1 130 ? -8.999 -6.701 5.342 1.00 85.06 130 MET A O 1
ATOM 1056 N N . ALA A 1 131 ? -10.791 -5.491 5.954 1.00 84.94 131 ALA A N 1
ATOM 1057 C CA . ALA A 1 131 ? -11.537 -5.725 4.718 1.00 84.94 131 ALA A CA 1
ATOM 1058 C C . ALA A 1 131 ? -10.824 -5.114 3.502 1.00 84.94 131 ALA A C 1
ATOM 1060 O O . ALA A 1 131 ? -10.637 -5.786 2.489 1.00 84.94 131 ALA A O 1
ATOM 1061 N N . THR A 1 132 ? -10.354 -3.872 3.638 1.00 84.69 132 THR A N 1
ATOM 1062 C CA . THR A 1 132 ? -9.602 -3.167 2.589 1.00 84.69 132 THR A CA 1
ATOM 1063 C C . THR A 1 132 ? -8.286 -3.878 2.270 1.00 84.69 132 THR A C 1
ATOM 1065 O O . THR A 1 132 ? -7.923 -4.027 1.107 1.00 84.69 132 THR A O 1
ATOM 1068 N N . LEU A 1 133 ? -7.579 -4.368 3.292 1.00 84.81 133 LEU A N 1
ATOM 1069 C CA . LEU A 1 133 ? -6.340 -5.124 3.127 1.00 84.81 133 LEU A CA 1
ATOM 1070 C C . LEU A 1 133 ? -6.573 -6.469 2.424 1.00 84.81 133 LEU A C 1
ATOM 1072 O O . LEU A 1 133 ? -5.779 -6.870 1.579 1.00 84.81 133 LEU A O 1
ATOM 1076 N N . LYS A 1 134 ? -7.667 -7.167 2.744 1.00 86.31 134 LYS A N 1
ATOM 1077 C CA . LYS A 1 134 ? -8.028 -8.429 2.085 1.00 86.31 134 LYS A CA 1
ATOM 1078 C C . LYS A 1 134 ? -8.322 -8.219 0.598 1.00 86.31 134 LYS A C 1
ATOM 1080 O O . LYS A 1 134 ? -7.877 -9.021 -0.224 1.00 86.31 134 LYS A O 1
ATOM 1085 N N . GLU A 1 135 ? -9.020 -7.136 0.263 1.00 84.50 135 GLU A N 1
ATOM 1086 C CA . GLU A 1 135 ? -9.299 -6.768 -1.126 1.00 84.50 135 GLU A CA 1
ATOM 1087 C C . GLU A 1 135 ? -8.015 -6.393 -1.870 1.00 84.50 135 GLU A C 1
ATOM 1089 O O . GLU A 1 135 ? -7.717 -6.979 -2.907 1.00 84.50 135 GLU A O 1
ATOM 1094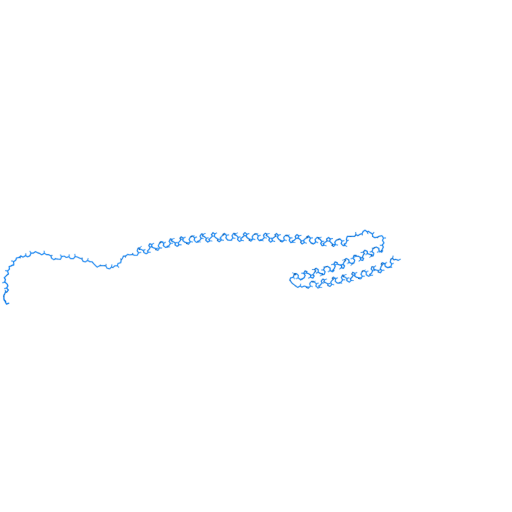 N N . SER A 1 136 ? -7.181 -5.517 -1.301 1.00 80.56 136 SER A N 1
ATOM 1095 C CA . SER A 1 136 ? -5.932 -5.104 -1.952 1.00 80.56 136 SER A CA 1
ATOM 1096 C C . SER A 1 136 ? -4.970 -6.276 -2.166 1.00 80.56 136 SER A C 1
ATOM 1098 O O . SER A 1 136 ? -4.333 -6.383 -3.212 1.00 80.56 136 SER A O 1
ATOM 1100 N N . MET A 1 137 ? -4.900 -7.222 -1.226 1.00 83.75 137 MET A N 1
ATOM 1101 C CA . MET A 1 137 ? -4.139 -8.460 -1.399 1.00 83.75 137 MET A CA 1
ATOM 1102 C C . MET A 1 137 ? -4.679 -9.328 -2.540 1.00 83.75 137 MET A C 1
ATOM 1104 O O . MET A 1 137 ? -3.890 -9.912 -3.288 1.00 83.75 137 MET A O 1
ATOM 1108 N N . SER A 1 138 ? -6.004 -9.416 -2.681 1.00 84.12 138 SER A N 1
ATOM 1109 C CA . SER A 1 138 ? -6.658 -10.119 -3.789 1.00 84.12 138 SER A CA 1
ATOM 1110 C C . SER A 1 138 ? -6.317 -9.460 -5.127 1.00 84.12 138 SER A C 1
ATOM 1112 O O . SER A 1 138 ? -5.855 -10.144 -6.046 1.00 84.12 138 SER A O 1
ATOM 1114 N N . GLU A 1 139 ? -6.438 -8.135 -5.215 1.00 83.75 139 GLU A N 1
ATOM 1115 C CA . GLU A 1 139 ? -6.082 -7.342 -6.395 1.00 83.75 139 GLU A CA 1
ATOM 1116 C C . GLU A 1 139 ? -4.613 -7.545 -6.790 1.00 83.75 139 GLU A C 1
ATOM 1118 O O . GLU A 1 139 ? -4.327 -7.945 -7.921 1.00 83.75 139 GLU A O 1
ATOM 1123 N N . ILE A 1 140 ? -3.680 -7.390 -5.842 1.00 85.56 140 ILE A N 1
ATOM 1124 C CA . ILE A 1 140 ? -2.241 -7.608 -6.068 1.00 85.56 140 ILE A CA 1
ATOM 1125 C C . ILE A 1 140 ? -1.977 -9.040 -6.548 1.00 85.56 140 ILE A C 1
ATOM 1127 O O . ILE A 1 140 ? -1.185 -9.260 -7.467 1.00 85.56 140 ILE A O 1
ATOM 1131 N N . SER A 1 141 ? -2.664 -10.032 -5.978 1.00 84.25 141 SER A N 1
ATOM 1132 C CA . SER A 1 141 ? -2.496 -11.430 -6.382 1.00 84.25 141 SER A CA 1
ATOM 1133 C C . SER A 1 141 ? -2.946 -11.718 -7.814 1.00 84.25 141 SER A C 1
ATOM 1135 O O . SER A 1 141 ? -2.455 -12.664 -8.429 1.00 84.25 141 SER A O 1
ATOM 1137 N N . ASN A 1 142 ? -3.865 -10.912 -8.350 1.00 82.31 142 ASN A N 1
ATOM 1138 C CA . ASN A 1 142 ? -4.312 -11.005 -9.736 1.00 82.31 142 ASN A CA 1
ATOM 1139 C C . ASN A 1 142 ? -3.377 -10.255 -10.697 1.00 82.31 142 ASN A C 1
ATOM 1141 O O . ASN A 1 142 ? -3.367 -10.556 -11.889 1.00 82.31 142 ASN A O 1
ATOM 1145 N N . MET A 1 143 ? -2.573 -9.315 -10.190 1.00 82.75 143 MET A N 1
ATOM 1146 C CA . MET A 1 143 ? -1.607 -8.539 -10.976 1.00 82.75 143 MET A CA 1
ATOM 1147 C C . MET A 1 143 ? -0.235 -9.216 -11.102 1.00 82.75 143 MET A C 1
ATOM 1149 O O . MET A 1 143 ? 0.495 -8.929 -12.050 1.00 82.75 143 MET A O 1
ATOM 1153 N N . ILE A 1 144 ? 0.134 -10.109 -10.176 1.00 77.62 144 ILE A N 1
ATOM 1154 C CA . ILE A 1 144 ? 1.459 -10.747 -10.148 1.00 77.62 144 ILE A CA 1
ATOM 1155 C C . ILE A 1 144 ? 1.362 -12.227 -10.572 1.00 77.62 144 ILE A C 1
ATOM 1157 O O . ILE A 1 144 ? 0.679 -13.008 -9.907 1.00 77.62 144 ILE A O 1
ATOM 1161 N N . PRO A 1 145 ? 2.072 -12.666 -11.634 1.00 66.56 145 PRO A N 1
ATOM 1162 C CA . PRO A 1 145 ? 2.117 -14.076 -12.015 1.00 66.56 145 PRO A CA 1
ATOM 1163 C C . PRO A 1 145 ? 2.970 -14.890 -11.025 1.00 66.56 145 PRO A C 1
ATOM 1165 O O . PRO A 1 145 ? 4.139 -14.583 -10.801 1.00 66.56 145 PRO A O 1
ATOM 1168 N N . GLY A 1 146 ? 2.406 -15.954 -10.445 1.00 77.19 146 GLY A N 1
ATOM 1169 C CA . GLY A 1 146 ? 3.120 -16.840 -9.518 1.00 77.19 146 GLY A CA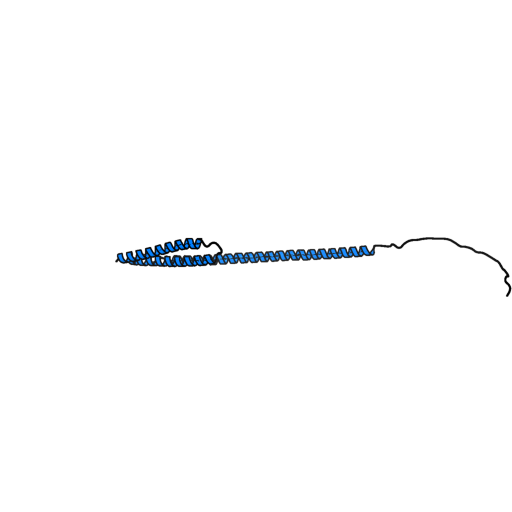 1
ATOM 1170 C C . GLY A 1 146 ? 2.205 -17.614 -8.557 1.00 77.19 146 GLY A C 1
ATOM 1171 O O . GLY A 1 146 ? 0.979 -17.489 -8.622 1.00 77.19 146 GLY A O 1
ATOM 1172 N N . PRO A 1 147 ? 2.776 -18.449 -7.666 1.00 70.56 147 PRO A N 1
ATOM 1173 C CA . PRO A 1 147 ? 2.009 -19.167 -6.650 1.00 70.56 147 PRO A CA 1
ATOM 1174 C C . PRO A 1 147 ? 1.400 -18.204 -5.612 1.00 70.56 147 PRO A C 1
ATOM 1176 O O . PRO A 1 147 ? 2.097 -17.419 -4.976 1.00 70.56 147 PRO A O 1
ATOM 1179 N N . ARG A 1 148 ? 0.074 -18.295 -5.426 1.00 78.94 148 ARG A N 1
ATOM 1180 C CA . ARG A 1 148 ? -0.759 -17.431 -4.555 1.00 78.94 148 ARG A CA 1
ATOM 1181 C C . ARG A 1 148 ? -0.995 -18.012 -3.152 1.00 78.94 148 ARG A C 1
ATOM 1183 O O . ARG A 1 148 ? -1.969 -17.681 -2.484 1.00 78.94 148 ARG A O 1
ATOM 1190 N N . ASN A 1 149 ? -0.114 -18.902 -2.705 1.00 78.88 149 ASN A N 1
ATOM 1191 C CA . ASN A 1 149 ? -0.201 -19.570 -1.400 1.00 78.88 149 ASN A CA 1
ATOM 1192 C C . ASN A 1 149 ? -0.111 -18.594 -0.211 1.00 78.88 149 ASN A C 1
ATOM 1194 O O . ASN A 1 149 ? -0.706 -18.839 0.840 1.00 78.88 149 ASN A O 1
ATOM 1198 N N . TRP A 1 150 ? 0.589 -17.472 -0.382 1.00 80.94 150 TRP A N 1
ATOM 1199 C CA . TRP A 1 150 ? 0.669 -16.415 0.621 1.00 80.94 150 TRP A CA 1
ATOM 1200 C C . TRP A 1 150 ? -0.700 -15.770 0.879 1.00 80.94 150 TRP A C 1
ATOM 1202 O O . TRP A 1 150 ? -1.068 -15.590 2.035 1.00 80.94 150 TRP A O 1
ATOM 1212 N N . VAL A 1 151 ? -1.504 -15.512 -0.162 1.00 85.25 151 VAL A N 1
ATOM 1213 C CA . VAL A 1 151 ? -2.828 -14.875 -0.026 1.00 85.25 151 VAL A CA 1
ATOM 1214 C C . VAL A 1 151 ? -3.729 -15.690 0.891 1.00 85.25 151 VAL A C 1
ATOM 1216 O O . VAL A 1 151 ? -4.318 -15.139 1.815 1.00 85.25 151 VAL A O 1
ATOM 1219 N N . SER A 1 152 ? -3.788 -17.011 0.691 1.00 82.75 152 SER A N 1
ATOM 1220 C CA . SER A 1 152 ? -4.564 -17.903 1.560 1.00 82.75 152 SER A CA 1
ATOM 1221 C C . SER A 1 152 ? -4.045 -17.921 2.998 1.00 82.75 152 SER A C 1
ATOM 1223 O O . SER A 1 152 ? -4.840 -17.906 3.932 1.00 82.75 152 SER A O 1
ATOM 1225 N N . HIS A 1 153 ? -2.722 -17.914 3.184 1.00 82.56 153 HIS A N 1
ATOM 1226 C CA . HIS A 1 153 ? -2.112 -17.963 4.512 1.00 82.56 153 HIS A CA 1
ATOM 1227 C C . HIS A 1 153 ? -2.386 -16.695 5.334 1.00 82.56 153 HIS A C 1
ATOM 1229 O O . HIS A 1 153 ? -2.643 -16.760 6.536 1.00 82.56 153 HIS A O 1
ATOM 1235 N N . TYR A 1 154 ? -2.347 -15.532 4.691 1.00 82.25 154 TYR A N 1
ATOM 1236 C CA . TYR A 1 154 ? -2.659 -14.267 5.346 1.00 82.25 154 TYR A CA 1
ATOM 1237 C C . TYR A 1 154 ? -4.168 -14.046 5.487 1.00 82.25 154 TYR A C 1
ATOM 1239 O O . TYR A 1 154 ? -4.590 -13.503 6.502 1.00 82.25 154 TYR A O 1
ATOM 1247 N N . ALA A 1 155 ? -4.994 -14.519 4.547 1.00 86.25 155 ALA A N 1
ATOM 1248 C CA . ALA A 1 155 ? -6.451 -14.449 4.670 1.00 86.25 155 ALA A CA 1
ATOM 1249 C C . ALA A 1 155 ? -6.954 -15.157 5.938 1.00 86.25 155 ALA A C 1
ATOM 1251 O O . ALA A 1 155 ? -7.773 -14.597 6.661 1.00 86.25 155 ALA A O 1
ATOM 1252 N N . GLU A 1 156 ? -6.413 -16.334 6.263 1.00 87.88 156 GLU A N 1
ATOM 1253 C CA . GLU A 1 156 ? -6.767 -17.053 7.493 1.00 87.88 156 GLU A CA 1
ATOM 1254 C C . GLU A 1 156 ? -6.395 -16.266 8.763 1.00 87.88 156 GLU A C 1
ATOM 1256 O O . GLU A 1 156 ? -7.169 -16.210 9.724 1.00 87.88 156 GLU A O 1
ATOM 1261 N N . GLN A 1 157 ? -5.230 -15.609 8.763 1.00 87.50 157 GLN A N 1
ATOM 1262 C CA . GLN A 1 157 ? -4.800 -14.754 9.873 1.00 87.50 157 GLN A CA 1
ATOM 1263 C C . GLN A 1 157 ? -5.699 -13.522 10.022 1.00 87.50 157 GLN A C 1
ATOM 1265 O O . GLN A 1 157 ? -6.118 -13.204 11.138 1.00 87.50 157 GLN A O 1
ATOM 1270 N N . LEU A 1 158 ? -6.044 -12.864 8.911 1.00 87.69 158 LEU A N 1
ATOM 1271 C CA . LEU A 1 158 ? -6.954 -11.716 8.892 1.00 87.69 158 LEU A CA 1
ATOM 1272 C C . LEU A 1 158 ? -8.350 -12.103 9.403 1.00 87.69 158 LEU A C 1
ATOM 1274 O O . LEU A 1 158 ? -8.901 -11.405 10.253 1.00 87.69 158 LEU A O 1
ATOM 1278 N N . ASP A 1 159 ? -8.874 -13.260 8.994 1.00 89.62 159 ASP A N 1
ATOM 1279 C CA . ASP A 1 159 ? -10.155 -13.787 9.483 1.00 89.62 159 ASP A CA 1
ATOM 1280 C C . ASP A 1 159 ? -10.100 -14.109 10.995 1.00 89.62 159 ASP A C 1
ATOM 1282 O O . ASP A 1 159 ? -11.086 -13.977 11.727 1.00 89.62 159 ASP A O 1
ATOM 1286 N N . GLY A 1 160 ? -8.937 -14.524 11.510 1.00 89.50 160 GLY A N 1
ATOM 1287 C CA . GLY A 1 160 ? -8.685 -14.671 12.947 1.00 89.50 160 GLY A CA 1
ATOM 1288 C C . GLY A 1 160 ? -8.739 -13.339 13.704 1.00 89.50 160 GLY A C 1
ATOM 1289 O O . GLY A 1 160 ? -9.409 -13.238 14.736 1.00 89.50 160 GLY A O 1
ATOM 1290 N N . ILE A 1 161 ? -8.078 -12.306 13.178 1.00 87.50 161 ILE A N 1
ATOM 1291 C CA . ILE A 1 161 ? -8.077 -10.952 13.753 1.00 87.50 161 ILE A CA 1
ATOM 1292 C C . ILE A 1 161 ? -9.492 -10.366 13.751 1.00 87.50 161 ILE A C 1
ATOM 1294 O O . ILE A 1 161 ? -9.923 -9.811 14.764 1.00 87.50 161 ILE A O 1
ATOM 1298 N N . GLU A 1 162 ? -10.245 -10.544 12.664 1.00 89.31 162 GLU A N 1
ATOM 1299 C CA . GLU A 1 162 ? -11.621 -10.065 12.554 1.00 89.31 162 GLU A CA 1
ATOM 1300 C C . GLU A 1 162 ? -12.545 -10.743 13.577 1.00 89.31 162 GLU A C 1
ATOM 1302 O O . GLU A 1 162 ? -13.312 -10.070 14.272 1.00 89.31 162 GLU A O 1
ATOM 1307 N N . ARG A 1 163 ? -12.438 -12.070 13.743 1.00 93.19 163 ARG A N 1
ATOM 1308 C CA . ARG A 1 163 ? -13.176 -12.799 14.790 1.00 93.19 163 ARG A CA 1
ATOM 1309 C C . ARG A 1 163 ? -12.852 -12.265 16.183 1.00 93.19 163 ARG A C 1
ATOM 1311 O O . ARG A 1 163 ? -13.764 -12.033 16.976 1.00 93.19 163 ARG A O 1
ATOM 1318 N N . ASN A 1 164 ? -11.576 -12.018 16.468 1.00 91.62 164 ASN A N 1
ATOM 1319 C CA . ASN A 1 164 ? -11.154 -11.452 17.747 1.00 91.62 164 ASN A CA 1
ATOM 1320 C C . ASN A 1 164 ? -11.689 -10.027 17.953 1.00 91.62 164 ASN A C 1
ATOM 1322 O O . ASN A 1 164 ? -12.137 -9.711 19.053 1.00 91.62 164 ASN A O 1
ATOM 1326 N N . SER A 1 165 ? -11.712 -9.199 16.906 1.00 89.50 165 SER A N 1
ATOM 1327 C CA . SER A 1 165 ? -12.318 -7.862 16.943 1.00 89.50 165 SER A CA 1
ATOM 1328 C C . SER A 1 165 ? -13.808 -7.919 17.279 1.00 89.50 165 SER A C 1
ATOM 1330 O O . SER A 1 165 ? -14.269 -7.222 18.181 1.00 89.50 165 SER A O 1
ATOM 1332 N N . ARG A 1 166 ? -14.568 -8.816 16.636 1.00 91.56 166 ARG A N 1
ATOM 1333 C CA . ARG A 1 166 ? -15.998 -9.011 16.939 1.00 91.56 166 ARG A CA 1
ATOM 1334 C C . ARG A 1 166 ? -16.220 -9.460 18.386 1.00 91.56 166 ARG A C 1
ATOM 1336 O O . ARG A 1 166 ? -17.136 -8.970 19.042 1.00 91.56 166 ARG A O 1
ATOM 1343 N N . ASN A 1 167 ? -15.373 -10.352 18.898 1.00 93.06 167 ASN A N 1
ATOM 1344 C CA . ASN A 1 167 ? -15.441 -10.797 20.292 1.00 93.06 167 ASN A CA 1
ATOM 1345 C C . ASN A 1 167 ? -15.153 -9.648 21.274 1.00 93.06 167 ASN A C 1
ATOM 1347 O O . ASN A 1 167 ? -15.839 -9.531 22.291 1.00 93.06 167 ASN A O 1
ATOM 1351 N N . ARG A 1 168 ? -14.179 -8.780 20.967 1.00 90.56 168 ARG A N 1
ATOM 1352 C CA . ARG A 1 168 ? -13.883 -7.589 21.776 1.00 90.56 168 ARG A CA 1
ATOM 1353 C C . ARG A 1 168 ? -15.002 -6.554 21.706 1.00 90.56 168 ARG A C 1
ATOM 1355 O O . ARG A 1 168 ? -15.396 -6.075 22.762 1.00 90.56 168 ARG A O 1
ATOM 1362 N N . ASP A 1 169 ? -15.601 -6.295 20.538 1.00 91.25 169 ASP A N 1
ATOM 1363 C CA . ASP A 1 169 ? -16.789 -5.426 20.434 1.00 91.25 169 ASP A CA 1
ATOM 1364 C C . ASP A 1 169 ? -17.915 -5.941 21.338 1.00 91.25 169 ASP A C 1
ATOM 1366 O O . ASP A 1 169 ? -18.452 -5.182 22.138 1.00 91.25 169 ASP A O 1
ATOM 1370 N N . GLN A 1 170 ? -18.217 -7.246 21.301 1.00 91.69 170 GLN A N 1
ATOM 1371 C CA . GLN A 1 170 ? -19.225 -7.857 22.178 1.00 91.69 170 GLN A CA 1
ATOM 1372 C C . GLN A 1 170 ? -18.898 -7.706 23.669 1.00 91.69 170 GLN A C 1
ATOM 1374 O O . GLN A 1 170 ? -19.800 -7.445 24.468 1.00 91.69 170 GLN A O 1
ATOM 1379 N N . ALA A 1 171 ? -17.631 -7.874 24.055 1.00 89.44 171 ALA A N 1
ATOM 1380 C CA . ALA A 1 171 ? -17.188 -7.665 25.430 1.00 89.44 171 ALA A CA 1
ATOM 1381 C C . ALA A 1 171 ? -17.345 -6.196 25.854 1.00 89.44 171 ALA A C 1
ATOM 1383 O O . ALA A 1 171 ? -17.863 -5.931 26.938 1.00 89.44 171 ALA A O 1
ATOM 1384 N N . LEU A 1 172 ? -16.996 -5.254 24.973 1.00 88.62 172 LEU A N 1
ATOM 1385 C CA . LEU A 1 172 ? -17.158 -3.819 25.202 1.00 88.62 172 LEU A CA 1
ATOM 1386 C C . LEU A 1 172 ? -18.632 -3.430 25.368 1.00 88.62 172 LEU A C 1
ATOM 1388 O O . LEU A 1 172 ? -18.940 -2.657 26.268 1.00 88.62 172 LEU A O 1
ATOM 1392 N N . ARG A 1 173 ? -19.564 -4.021 24.600 1.00 87.56 173 ARG A N 1
ATOM 1393 C CA . ARG A 1 173 ? -21.013 -3.770 24.789 1.00 87.56 173 ARG A CA 1
ATOM 1394 C C . ARG A 1 173 ? -21.500 -4.192 26.171 1.00 87.56 173 ARG A C 1
ATOM 1396 O O . ARG A 1 173 ? -22.311 -3.510 26.793 1.00 87.56 173 ARG A O 1
ATOM 1403 N N . LYS A 1 174 ? -21.027 -5.347 26.647 1.00 87.56 174 LYS A N 1
ATOM 1404 C CA . LYS A 1 174 ? -21.381 -5.861 27.977 1.00 87.56 174 LYS A CA 1
ATOM 1405 C C . LYS A 1 174 ? -20.802 -4.973 29.071 1.00 87.56 174 LYS A C 1
ATOM 1407 O O . LYS A 1 174 ? -21.506 -4.675 30.027 1.00 87.56 174 LYS A O 1
ATOM 1412 N N . TRP A 1 175 ? -19.555 -4.539 28.906 1.00 84.88 175 TRP A N 1
ATOM 1413 C CA . TRP A 1 175 ? -18.887 -3.632 29.833 1.00 84.88 175 TRP A CA 1
ATOM 1414 C C . TRP A 1 175 ? -19.587 -2.268 29.920 1.00 84.88 175 TRP A C 1
ATOM 1416 O O . TRP A 1 175 ? -19.860 -1.805 31.020 1.00 84.88 175 TRP A O 1
ATOM 1426 N N . GLU A 1 176 ? -19.974 -1.683 28.783 1.00 77.06 176 GLU A N 1
ATOM 1427 C CA . GLU A 1 176 ? -20.772 -0.448 28.705 1.00 77.06 176 GLU A CA 1
ATOM 1428 C C . GLU A 1 176 ? -22.101 -0.583 29.468 1.00 77.06 176 GLU A C 1
ATOM 1430 O O . GLU A 1 176 ? -22.473 0.295 30.239 1.00 77.06 176 GLU A O 1
ATOM 1435 N N . THR A 1 177 ? -22.777 -1.728 29.326 1.00 76.38 177 THR A N 1
ATOM 1436 C CA . THR A 1 177 ? -24.051 -2.004 30.017 1.00 76.38 177 THR A CA 1
ATOM 1437 C C . THR A 1 177 ? -23.874 -2.199 31.531 1.00 76.38 177 THR A C 1
ATOM 1439 O O . THR A 1 177 ? -24.797 -1.928 32.289 1.00 76.38 177 THR A O 1
ATOM 1442 N N . GLN A 1 178 ? -22.710 -2.681 31.980 1.00 74.19 178 GLN A N 1
ATOM 1443 C CA . GLN A 1 178 ? -22.378 -2.884 33.401 1.00 74.19 178 GLN A CA 1
ATOM 1444 C C . GLN A 1 178 ? -21.838 -1.621 34.089 1.00 74.19 178 GLN A C 1
ATOM 1446 O O . GLN A 1 178 ? -21.737 -1.599 35.313 1.00 74.19 178 GLN A O 1
ATOM 1451 N N . ALA A 1 179 ? -21.437 -0.607 33.318 1.00 60.84 179 ALA A N 1
ATOM 1452 C CA . ALA A 1 179 ? -20.884 0.652 33.817 1.00 60.84 179 ALA A CA 1
ATOM 1453 C C . ALA A 1 179 ? -21.957 1.723 34.116 1.00 60.84 179 ALA A C 1
ATOM 1455 O O . ALA A 1 179 ? -21.601 2.833 34.520 1.00 60.84 179 ALA A O 1
ATOM 1456 N N . HIS A 1 180 ? -23.235 1.388 33.913 1.00 50.44 180 HIS A N 1
ATOM 1457 C CA . HIS A 1 180 ? -24.418 2.141 34.341 1.00 50.44 180 HIS A CA 1
ATOM 1458 C C . HIS A 1 180 ? -24.972 1.586 35.654 1.00 50.44 180 HIS A C 1
ATOM 1460 O O . HIS A 1 180 ? -25.450 2.412 36.463 1.00 50.44 180 HIS A O 1
#

Nearest PDB structures (foldseek):
  5xg2-assembly1_A  TM=4.957E-01  e=7.931E+00  Pyrococcus yayanosii CH1
  3ja6-assembly1_I  TM=2.812E-01  e=2.611E+00  Escherichia coli
  3zx6-assembly1_B  TM=3.870E-01  e=7.456E+00  Archaeoglobus fulgidus DSM 4304

Radius of gyration: 58.0 Å; Cα contacts (8 Å, |Δi|>4): 32; chains: 1; bounding box: 99×40×182 Å